Protein 4Y0A (pdb70)

B-factor: mean 46.41, std 18.58, range [22.5, 128.1]

Foldseek 3Di:
DLVVCQPAFEEEEEAAQLLCLQVLLVLLLVVSVFAEEELQVVLCVVVVHAPLVCCVPVNPVSVLVSSLVSLLVVLVDGRYYYYHYHCQLVDVSSLVSLLPRHAYEYRADDLVSSCVRCPPVVSPPQQPDPDSSVSSVVSCVVCVVSSVVSHPYYDDDDDDNSNVVSVVVVCVVVVVPVD

Nearest PDB structures (foldseek):
  4y0a-assembly1_A  TM=1.006E+00  e=7.748E-34  Acinetobacter baumannii AB307-0294
  1kag-assembly2_B  TM=9.793E-01  e=5.777E-17  Escherichia coli
  1kag-assembly1_A  TM=9.426E-01  e=3.625E-17  Escherichia coli
  3trf-assembly1_A  TM=9.041E-01  e=1.422E-15  Coxiella burnetii
  3vaa-assembly2_B  TM=8.839E-01  e=5.734E-13  Bacteroides thetaiotaomicron

Sequence (179 aa):
PSKAFETLPNIYLVGPMGAGKTTVGRHLAELLGREFLDSDHEIERKTGATIPWIFEKEGEVGFRTRETVVLNELTSRKALVLATGGGAITQAPNREFLKQRGIVVYLYTPVELQLQRTYRDKNRPLLQVENPEQKLRDLLKIRDPLYREVAHYTIETNQGAARDLAQKILQLILSNKLK

Radius of gyration: 15.68 Å; Cα contacts (8 Å, |Δi|>4): 282; chains: 1; bounding box: 48×27×41 Å

Structure (mmCIF, N/CA/C/O backbone):
data_4Y0A
#
_entry.id   4Y0A
#
_cell.length_a   81.980
_cell.length_b   85.810
_cell.length_c   112.720
_cell.angle_alpha   90.000
_cell.angle_beta   90.000
_cell.angle_gamma   90.000
#
_symmetry.space_group_name_H-M   'I 21 21 21'
#
loop_
_entity.id
_entity.type
_entity.pdbx_description
1 polymer 'Shikimate kinase'
2 non-polymer '(3R,4S,5R)-3,4,5-TRIHYDROXYCYCLOHEX-1-ENE-1-CARBOXYLIC ACID'
3 non-polymer 'SULFATE ION'
4 water water
#
loop_
_atom_site.group_PDB
_atom_site.id
_atom_site.type_symbol
_atom_site.label_atom_id
_atom_site.label_alt_id
_atom_site.label_comp_id
_atom_site.label_asym_id
_atom_site.label_entity_id
_atom_site.label_seq_id
_atom_site.pdbx_PDB_ins_code
_atom_site.Cartn_x
_atom_site.Cartn_y
_atom_site.Cartn_z
_atom_site.occupancy
_atom_site.B_iso_or_equiv
_atom_site.auth_seq_id
_atom_site.auth_comp_id
_atom_site.auth_asym_id
_atom_site.auth_atom_id
_atom_site.pdbx_PDB_model_num
ATOM 1 N N . PRO A 1 1 ? -26.163 16.872 7.352 1.00 92.85 11 PRO A N 1
ATOM 2 C CA . PRO A 1 1 ? -25.685 17.398 6.063 1.00 92.56 11 PRO A CA 1
ATOM 3 C C . PRO A 1 1 ? -24.893 16.337 5.286 1.00 97.50 11 PRO A C 1
ATOM 4 O O . PRO A 1 1 ? -25.333 15.912 4.215 1.00 100.91 11 PRO A O 1
ATOM 15 N N . SER A 1 2 ? -23.733 15.949 5.824 1.00 89.04 12 SER A N 1
ATOM 16 C CA . SER A 1 2 ? -23.050 14.727 5.435 1.00 76.42 12 SER A CA 1
ATOM 17 C C . SER A 1 2 ? -23.450 13.609 6.404 1.00 80.83 12 SER A C 1
ATOM 18 O O . SER A 1 2 ? -22.620 12.772 6.766 1.00 58.06 12 SER A O 1
ATOM 26 N N . LYS A 1 3 ? -24.719 13.623 6.828 1.00 74.67 13 LYS A N 1
ATOM 27 C CA . LYS A 1 3 ? -25.347 12.503 7.527 1.00 69.14 13 LYS A CA 1
ATOM 28 C C . LYS A 1 3 ? -25.403 11.289 6.568 1.00 56.91 13 LYS A C 1
ATOM 29 O O . LYS A 1 3 ? -25.683 10.154 6.965 1.00 53.07 13 LYS A O 1
ATOM 48 N N . ALA A 1 4 ? -25.148 11.593 5.299 1.00 48.79 14 ALA A N 1
ATOM 49 C CA . ALA A 1 4 ? -24.807 10.656 4.251 1.00 45.21 14 ALA A CA 1
ATOM 50 C C . ALA A 1 4 ? -23.746 9.612 4.645 1.00 41.29 14 ALA A C 1
ATOM 51 O O . ALA A 1 4 ? -23.805 8.467 4.204 1.00 43.27 14 ALA A O 1
ATOM 58 N N . PHE A 1 5 ? -22.758 10.004 5.443 1.00 38.33 15 PHE A N 1
ATOM 59 C CA . PHE A 1 5 ? -21.658 9.101 5.768 1.00 41.99 15 PHE A CA 1
ATOM 60 C C . PHE A 1 5 ? -21.783 8.566 7.161 1.00 38.29 15 PHE A C 1
ATOM 61 O O . PHE A 1 5 ? -20.802 8.060 7.698 1.00 38.96 15 PHE A O 1
ATOM 78 N N . GLU A 1 6 ? -22.965 8.676 7.76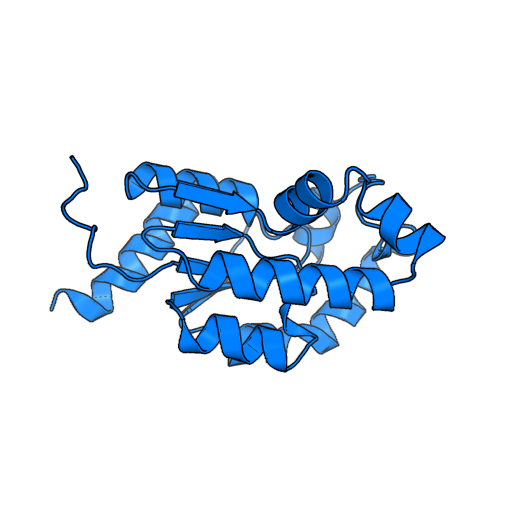3 1.00 42.61 16 GLU A N 1
ATOM 79 C CA . GLU A 1 6 ? -23.069 8.339 9.191 1.00 46.14 16 GLU A CA 1
ATOM 80 C C . GLU A 1 6 ? -22.746 6.844 9.416 1.00 44.16 16 GLU A C 1
ATOM 81 O O . GLU A 1 6 ? -22.239 6.502 10.465 1.00 46.32 16 GLU A O 1
ATOM 93 N N . THR A 1 7 ? -23.015 5.956 8.451 1.00 46.14 17 THR A N 1
ATOM 94 C CA . THR A 1 7 ? -22.685 4.532 8.648 1.00 43.65 17 THR A CA 1
ATOM 95 C C . THR A 1 7 ? -21.269 4.160 8.186 1.00 40.00 17 THR A C 1
ATOM 96 O O . THR A 1 7 ? -20.874 3.019 8.227 1.00 39.63 17 THR A O 1
ATOM 107 N N . LEU A 1 8 ? -20.507 5.097 7.673 1.00 33.57 18 LEU A N 1
ATOM 108 C CA . LEU A 1 8 ? -19.119 4.784 7.372 1.00 31.98 18 LEU A CA 1
ATOM 109 C C . LEU A 1 8 ? -18.382 4.567 8.713 1.00 34.51 18 LEU A C 1
ATOM 110 O O . LEU A 1 8 ? -18.588 5.353 9.632 1.00 33.34 18 LEU A O 1
ATOM 126 N N . PRO A 1 9 ? -17.553 3.504 8.832 1.00 32.63 19 PRO A N 1
ATOM 127 C CA . PRO A 1 9 ? -16.756 3.276 10.041 1.00 31.86 19 PRO A CA 1
ATOM 128 C C . PRO A 1 9 ? -15.809 4.449 10.408 1.00 31.26 19 PRO A C 1
ATOM 129 O O . PRO A 1 9 ? -15.523 5.327 9.567 1.00 31.14 19 PRO A O 1
ATOM 140 N N . ASN A 1 10 ? -15.267 4.382 11.617 1.00 32.00 20 ASN A N 1
ATOM 141 C CA . ASN A 1 10 ? -14.204 5.306 11.997 1.00 34.84 20 ASN A CA 1
ATOM 142 C C . ASN A 1 10 ? -13.083 5.184 11.000 1.00 32.86 20 ASN A C 1
ATOM 143 O O . ASN A 1 10 ? -12.8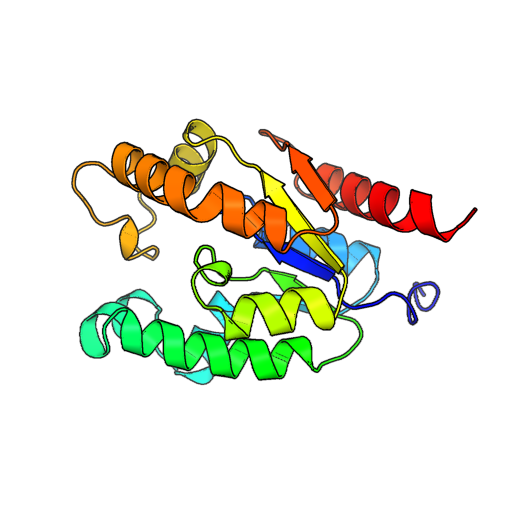33 4.102 10.465 1.00 31.71 20 ASN A O 1
ATOM 154 N N . ILE A 1 11 ? -12.385 6.272 10.734 1.00 26.77 21 ILE A N 1
ATOM 155 C CA . ILE A 1 11 ? -11.143 6.219 9.968 1.00 27.22 21 ILE A CA 1
ATOM 156 C C . ILE A 1 11 ? -9.947 6.588 10.892 1.00 33.25 21 ILE A C 1
ATOM 157 O O . ILE A 1 11 ? -9.987 7.603 11.655 1.00 28.78 21 ILE A O 1
ATOM 173 N N . TYR A 1 12 ? -8.892 5.767 10.824 1.00 26.57 22 TYR A N 1
ATOM 174 C CA . TYR A 1 12 ? -7.702 5.893 11.667 1.00 24.79 22 TYR A CA 1
ATOM 175 C C . TYR A 1 12 ? -6.486 6.120 10.792 1.00 28.54 22 TYR A C 1
ATOM 176 O O . TYR A 1 12 ? -6.192 5.294 9.929 1.00 30.29 22 TYR A O 1
ATOM 194 N N . LEU A 1 13 ? -5.816 7.265 10.956 1.00 24.79 23 LEU A N 1
ATOM 195 C CA . LEU A 1 13 ? -4.596 7.544 10.222 1.00 24.34 23 LEU A CA 1
ATOM 196 C C . LEU A 1 13 ? -3.389 7.115 11.029 1.00 27.15 23 LEU A C 1
ATOM 197 O O . LEU A 1 13 ? -3.249 7.518 12.209 1.00 25.84 23 LEU A O 1
ATOM 213 N N . VAL A 1 14 ? -2.537 6.308 10.378 1.00 26.09 24 VAL A N 1
ATOM 214 C CA . VAL A 1 14 ? -1.271 5.856 10.959 1.00 24.29 24 VAL A CA 1
ATOM 215 C C . VAL A 1 14 ? -0.112 6.273 10.080 1.00 24.58 24 VAL A C 1
ATOM 216 O O . VAL A 1 14 ? -0.293 6.578 8.898 1.00 26.06 24 VAL A O 1
ATOM 229 N N . GLY A 1 15 ? 1.071 6.366 10.691 1.00 24.64 25 GLY A N 1
ATOM 230 C CA . GLY A 1 15 ? 2.305 6.673 10.016 1.00 25.59 25 GLY A CA 1
ATOM 231 C C . GLY A 1 15 ? 3.225 7.440 10.906 1.00 25.02 25 GLY A C 1
ATOM 232 O O . GLY A 1 15 ? 2.889 7.760 12.066 1.00 28.73 25 GLY A O 1
ATOM 236 N N . PRO A 1 16 ? 4.389 7.802 10.386 1.00 25.59 26 PRO A N 1
ATOM 237 C CA . PRO A 1 16 ? 5.438 8.378 11.225 1.00 26.96 26 PRO A CA 1
ATOM 238 C C . PRO A 1 16 ? 5.152 9.833 11.630 1.00 25.18 26 PRO A C 1
ATOM 239 O O . PRO A 1 16 ? 4.208 10.424 11.138 1.00 24.79 26 PRO A O 1
ATOM 250 N N . MET A 1 17 ? 5.903 10.293 12.618 1.00 26.16 27 MET A N 1
ATOM 251 C CA . MET A 1 17 ? 6.008 11.715 12.936 1.00 25.59 27 MET A CA 1
ATOM 252 C C . MET A 1 17 ? 6.253 12.413 11.578 1.00 28.19 27 MET A C 1
ATOM 253 O O . MET A 1 17 ? 7.101 11.958 10.809 1.00 26.24 27 MET A O 1
ATOM 267 N N . GLY A 1 18 ? 5.527 13.494 11.301 1.00 25.26 28 GLY A N 1
ATOM 268 C CA . GLY A 1 18 ? 5.737 14.259 10.077 1.00 26.00 28 GLY A CA 1
ATOM 269 C C . GLY A 1 18 ? 5.008 13.698 8.880 1.00 25.91 28 GLY A C 1
ATOM 270 O O . GLY A 1 18 ? 5.345 14.056 7.769 1.00 28.25 28 GLY A O 1
ATOM 274 N N . ALA A 1 19 ? 3.999 12.864 9.102 1.00 25.30 29 ALA A N 1
ATOM 275 C CA . ALA A 1 19 ? 3.203 12.335 7.997 1.00 26.06 29 ALA A CA 1
ATOM 276 C C . ALA A 1 19 ? 2.003 13.228 7.684 1.00 26.59 29 ALA A C 1
ATOM 277 O O . ALA A 1 19 ? 1.288 12.968 6.738 1.00 26.68 29 ALA A O 1
ATOM 284 N N . GLY A 1 20 ? 1.731 14.226 8.520 1.00 27.55 30 GLY A N 1
ATOM 285 C CA . GLY A 1 20 ? 0.564 15.057 8.206 1.00 28.34 30 GLY A CA 1
ATOM 286 C C . GLY A 1 20 ? -0.713 14.437 8.739 1.00 29.39 30 GLY A C 1
ATOM 287 O O . GLY A 1 20 ? -1.817 14.730 8.261 1.00 28.03 30 GLY A O 1
ATOM 291 N N . LYS A 1 21 ? -0.594 13.536 9.730 1.00 25.64 31 LYS A N 1
ATOM 292 C CA . LYS A 1 21 ? -1.788 12.862 10.243 1.00 28.06 31 LYS A CA 1
ATOM 293 C C . LYS A 1 21 ? -2.836 13.817 10.793 1.00 26.92 31 LYS A C 1
ATOM 294 O O . LYS A 1 21 ? -4.061 13.615 10.563 1.00 25.83 31 LYS A O 1
ATOM 313 N N . THR A 1 22 ? -2.404 14.860 11.513 1.00 25.92 32 THR A N 1
ATOM 314 C CA . THR A 1 22 ? -3.419 15.737 12.080 1.00 24.34 32 THR A CA 1
ATOM 315 C C . THR A 1 22 ? -3.965 16.720 11.048 1.00 25.65 32 THR A C 1
ATOM 316 O O . THR A 1 22 ? -5.127 17.039 11.112 1.00 27.69 32 THR A O 1
ATOM 327 N N . THR A 1 23 ? -3.175 17.180 10.084 1.00 26.08 33 THR A N 1
ATOM 328 C CA . THR A 1 23 ? -3.709 18.130 9.112 1.00 28.31 33 THR A CA 1
ATOM 329 C C . THR A 1 23 ? -4.636 17.424 8.118 1.00 26.85 33 THR A C 1
ATOM 330 O O . THR A 1 23 ? -5.739 17.924 7.801 1.00 26.37 33 THR A O 1
ATOM 341 N N . VAL A 1 24 ? -4.198 16.234 7.659 1.00 29.85 34 VAL A N 1
ATOM 342 C CA . VAL A 1 24 ? -5.024 15.445 6.759 1.00 30.57 34 VAL A CA 1
ATOM 343 C C . VAL A 1 24 ? -6.311 14.969 7.490 1.00 26.28 34 VAL A C 1
ATOM 344 O O . VAL A 1 24 ? -7.421 15.047 6.942 1.00 26.62 34 VAL A O 1
ATOM 357 N N . GLY A 1 25 ? -6.140 14.466 8.696 1.00 25.64 35 GLY A N 1
ATOM 358 C CA . GLY A 1 25 ? -7.237 13.981 9.526 1.00 26.66 35 GLY A CA 1
ATOM 359 C C . GLY A 1 25 ? -8.294 15.033 9.708 1.00 25.68 35 GLY A C 1
ATOM 360 O O . GLY A 1 25 ? -9.484 14.734 9.620 1.00 26.14 35 GLY A O 1
ATOM 364 N N . ARG A 1 26 ? -7.885 16.259 10.056 1.00 25.96 36 ARG A N 1
ATOM 365 C CA . ARG A 1 26 ? -8.865 17.280 10.325 1.00 26.90 36 ARG A CA 1
ATOM 366 C C . ARG A 1 26 ? -9.655 17.648 9.046 1.00 27.58 36 ARG A C 1
ATOM 367 O O . ARG A 1 26 ? -10.867 17.863 9.108 1.00 28.41 36 ARG A O 1
ATOM 388 N N . HIS A 1 27 ? -8.973 17.761 7.889 1.00 27.47 37 HIS A N 1
ATOM 389 C CA . HIS A 1 27 ? -9.690 17.957 6.605 1.00 28.26 37 HIS A CA 1
ATOM 390 C C . HIS A 1 27 ? -10.652 16.782 6.344 1.00 28.20 37 HIS A C 1
ATOM 391 O O . HIS A 1 27 ? -11.764 16.975 5.884 1.00 29.07 37 HIS A O 1
ATOM 405 N N . LEU A 1 28 ? -10.196 15.561 6.604 1.00 27.32 38 LEU A N 1
ATOM 406 C CA . LEU A 1 28 ? -11.025 14.387 6.270 1.00 27.38 38 LEU A CA 1
ATOM 407 C C . LEU A 1 28 ? -12.299 14.418 7.148 1.00 29.98 38 LEU A C 1
ATOM 408 O O . LEU A 1 28 ? -13.430 14.165 6.649 1.00 29.05 38 LEU A O 1
ATOM 424 N N . ALA A 1 29 ? -12.140 14.783 8.419 1.00 27.78 39 ALA A N 1
ATOM 425 C CA . ALA A 1 29 ? -13.273 14.947 9.326 1.00 28.62 39 ALA A CA 1
ATOM 426 C C . ALA A 1 29 ? -14.235 16.040 8.854 1.00 29.89 39 ALA A C 1
ATOM 427 O O . ALA A 1 29 ? -15.445 15.832 8.851 1.00 30.82 39 ALA A O 1
ATOM 434 N N . GLU A 1 30 ? -13.687 17.146 8.358 1.00 30.06 40 GLU A N 1
ATOM 435 C CA . GLU A 1 30 ? -14.514 18.258 7.919 1.00 31.44 40 GLU A CA 1
ATOM 436 C C . GLU A 1 30 ? -15.315 17.819 6.652 1.00 31.99 40 GLU A C 1
ATOM 437 O O . GLU A 1 30 ? -16.486 18.164 6.474 1.00 33.31 40 GLU A O 1
ATOM 449 N N . LEU A 1 31 ? -14.652 17.066 5.791 1.00 31.16 41 LEU A N 1
ATOM 450 C CA . LEU A 1 31 ? -15.285 16.570 4.543 1.00 32.94 41 LEU A CA 1
ATOM 451 C C . LEU A 1 31 ? -16.470 15.668 4.907 1.00 32.80 41 LEU A C 1
ATOM 452 O O . LEU A 1 31 ? -17.527 15.695 4.259 1.00 33.28 41 LEU A O 1
ATOM 468 N N . LEU A 1 32 ? -16.280 14.861 5.947 1.00 32.81 42 LEU A N 1
ATOM 469 C CA . LEU A 1 32 ? -17.251 13.867 6.383 1.00 34.60 42 LEU A CA 1
ATOM 470 C C . LEU A 1 32 ? -18.290 14.412 7.351 1.00 39.29 42 LEU A C 1
ATOM 471 O O . LEU A 1 32 ? -19.280 13.736 7.661 1.00 38.83 42 LEU A O 1
ATOM 487 N N . GLY A 1 33 ? -18.060 15.639 7.802 1.00 34.52 43 GLY A N 1
ATOM 488 C CA . GLY A 1 33 ? -18.891 16.290 8.794 1.00 37.01 43 GLY A CA 1
ATOM 489 C C . GLY A 1 33 ? -18.894 15.511 10.108 1.00 37.04 43 GLY A C 1
ATOM 490 O O . GLY A 1 33 ? -19.953 15.380 10.761 1.00 37.42 43 GLY A O 1
ATOM 494 N N . ARG A 1 34 ? -17.738 14.993 10.511 1.00 32.87 44 ARG A N 1
ATOM 495 C CA . ARG A 1 34 ? -17.695 14.263 11.774 1.00 32.81 44 ARG A CA 1
ATOM 496 C C . ARG A 1 34 ? -16.581 14.769 12.660 1.00 34.31 44 ARG A C 1
ATOM 497 O O . ARG A 1 34 ? -15.910 15.823 12.372 1.00 31.88 44 ARG A O 1
ATOM 518 N N . GLU A 1 35 ? -16.380 14.057 13.765 1.00 34.39 45 GLU A N 1
ATOM 519 C CA . GLU A 1 35 ? -15.411 14.480 14.763 1.00 34.41 45 GLU A CA 1
ATOM 520 C C . GLU A 1 35 ? -13.990 14.197 14.296 1.00 30.75 45 GLU A C 1
ATOM 521 O O . GLU A 1 35 ? -13.721 13.207 13.626 1.00 29.17 45 GLU A O 1
ATOM 533 N N . PHE A 1 36 ? -13.042 15.033 14.726 1.00 30.58 46 PHE A N 1
ATOM 534 C CA . PHE A 1 36 ? -11.645 14.743 14.572 1.00 28.42 46 PHE A CA 1
ATOM 535 C C . PHE A 1 36 ? -10.963 14.767 15.966 1.00 27.61 46 PHE A C 1
ATOM 536 O O . PHE A 1 36 ? -11.128 15.725 16.751 1.00 29.26 46 PHE A O 1
ATOM 553 N N . LEU A 1 37 ? -10.134 13.779 16.215 1.00 26.09 47 LEU A N 1
ATOM 554 C CA . LEU A 1 37 ? -9.341 13.702 17.415 1.00 29.69 47 LEU A CA 1
ATOM 555 C C . LEU A 1 37 ? -7.925 13.240 17.106 1.00 29.40 47 LEU A C 1
ATOM 556 O O . LEU A 1 37 ? -7.690 12.516 16.148 1.00 24.08 47 LEU A O 1
ATOM 572 N N . ASP A 1 38 ? -6.963 13.776 17.863 1.00 27.87 48 ASP A N 1
ATOM 573 C CA . ASP A 1 38 ? -5.555 13.425 17.737 1.00 27.56 48 ASP A CA 1
ATOM 574 C C . ASP A 1 38 ? -5.171 12.688 19.042 1.00 27.96 48 ASP A C 1
ATOM 575 O O . ASP A 1 38 ? -5.325 13.264 20.130 1.00 25.67 48 ASP A O 1
ATOM 584 N N . SER A 1 39 ? -4.764 11.408 18.968 1.00 26.38 49 SER A N 1
ATOM 585 C CA . SER A 1 39 ? -4.597 10.673 20.223 1.00 26.71 49 SER A CA 1
ATOM 586 C C . SER A 1 39 ? -3.433 11.283 21.002 1.00 25.26 49 SER A C 1
ATOM 587 O O . SER A 1 39 ? -3.456 11.218 22.234 1.00 25.46 49 SER A O 1
ATOM 595 N 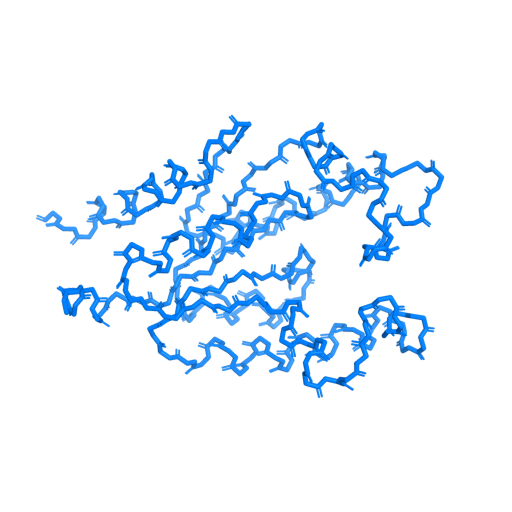N . ASP A 1 40 ? -2.420 11.859 20.336 1.00 22.75 50 ASP A N 1
ATOM 596 C CA . ASP A 1 40 ? -1.345 12.505 21.104 1.00 26.64 50 ASP A CA 1
ATOM 597 C C . ASP A 1 40 ? -1.927 13.631 21.955 1.00 34.10 50 ASP A C 1
ATOM 598 O O . ASP A 1 40 ? -1.641 13.788 23.166 1.00 29.01 50 ASP A O 1
ATOM 607 N N . HIS A 1 41 ? -2.780 14.425 21.333 1.00 28.79 51 HIS A N 1
ATOM 608 C CA . HIS A 1 41 ? -3.336 15.540 22.033 1.00 27.25 51 HIS A CA 1
ATOM 609 C C . HIS A 1 41 ? -4.312 15.089 23.123 1.00 26.95 51 HIS A C 1
ATOM 610 O O . HIS A 1 41 ? -4.390 15.681 24.221 1.00 32.47 51 HIS A O 1
ATOM 624 N N . GLU A 1 42 ? -5.014 14.003 22.866 1.00 26.65 52 GLU A N 1
ATOM 625 C CA . GLU A 1 42 ? -5.928 13.489 23.893 1.00 29.40 52 GLU A CA 1
ATOM 626 C C . GLU A 1 42 ? -5.184 12.965 25.134 1.00 28.69 52 GLU A C 1
ATOM 627 O O . GLU A 1 42 ? -5.656 13.114 26.297 1.00 29.47 52 GLU A O 1
ATOM 639 N N . ILE A 1 43 ? -4.016 12.365 24.907 1.00 30.03 53 ILE A N 1
ATOM 640 C CA . ILE A 1 43 ? -3.191 11.877 26.002 1.00 32.18 53 ILE A CA 1
ATOM 641 C C . ILE A 1 43 ? -2.737 13.092 26.846 1.00 34.53 53 ILE A C 1
ATOM 642 O O . ILE A 1 43 ? -2.821 13.067 28.059 1.00 31.76 53 ILE A O 1
ATOM 658 N N . GLU A 1 44 ? -2.297 14.180 26.199 1.00 31.85 54 GLU A N 1
ATOM 659 C CA . GLU A 1 44 ? -1.916 15.386 26.916 1.00 32.73 54 GLU A CA 1
ATOM 660 C C . GLU A 1 44 ? -3.088 15.955 27.702 1.00 34.74 54 GLU A C 1
ATOM 661 O O . GLU A 1 44 ? -2.946 16.357 28.900 1.00 35.30 54 GLU A O 1
ATOM 673 N N . ARG A 1 45 ? -4.249 15.964 27.075 1.00 34.28 55 ARG A N 1
ATOM 674 C CA . ARG A 1 45 ? -5.447 16.511 27.708 1.00 39.51 55 ARG A CA 1
ATOM 675 C C . ARG A 1 45 ? -5.811 15.697 28.950 1.00 40.81 55 ARG A C 1
ATOM 676 O O . ARG A 1 45 ? -6.046 16.223 30.032 1.00 39.92 55 ARG A O 1
ATOM 697 N N . LYS A 1 46 ? -5.909 14.407 28.769 1.00 36.87 56 LYS A N 1
ATOM 698 C CA . LYS A 1 46 ? -6.286 13.517 29.857 1.00 41.95 56 LYS A CA 1
ATOM 699 C C . LYS A 1 46 ? -5.274 13.489 31.007 1.00 41.56 56 LYS A C 1
ATOM 700 O O . LYS A 1 46 ? -5.672 13.406 32.171 1.00 42.86 56 LYS A O 1
ATOM 719 N N . THR A 1 47 ? -3.977 13.631 30.702 1.00 37.42 57 THR A N 1
ATOM 720 C CA . THR A 1 47 ? -2.933 13.569 31.748 1.00 41.55 57 THR A CA 1
ATOM 721 C C . THR A 1 47 ? -2.641 14.916 32.399 1.00 40.84 57 THR A C 1
ATOM 722 O O . THR A 1 47 ? -2.139 14.986 33.522 1.00 41.87 57 THR A O 1
ATOM 733 N N . GLY A 1 48 ? -2.916 15.990 31.656 1.00 42.38 58 GLY A N 1
ATOM 734 C CA . GLY A 1 48 ? -2.548 17.326 32.094 1.00 44.60 58 GLY A CA 1
ATOM 735 C C . GLY A 1 48 ? -1.050 17.523 31.993 1.00 45.56 58 GLY A C 1
ATOM 736 O O . GLY A 1 48 ? -0.538 18.346 32.692 1.00 44.74 58 GLY A O 1
ATOM 740 N N . ALA A 1 49 ? -0.339 16.764 31.142 1.00 41.72 59 ALA A N 1
ATOM 741 C CA . ALA A 1 49 ? 1.129 16.917 31.007 1.00 36.55 59 ALA A CA 1
ATOM 742 C C . ALA A 1 49 ? 1.500 16.811 29.556 1.00 41.57 59 ALA A C 1
ATOM 743 O O . ALA A 1 49 ? 0.730 16.228 28.770 1.00 40.53 59 ALA A O 1
ATOM 750 N N . THR A 1 50 ? 2.653 17.347 29.166 1.00 42.55 60 THR A N 1
ATOM 751 C CA . THR A 1 50 ? 3.062 17.236 27.754 1.00 38.10 60 THR A CA 1
ATOM 752 C C . THR A 1 50 ? 3.647 15.849 27.527 1.00 42.44 60 THR A C 1
ATOM 753 O O . THR A 1 50 ? 3.959 15.097 28.481 1.00 34.63 60 THR A O 1
ATOM 764 N N . ILE A 1 51 ? 3.785 15.464 26.261 1.00 33.06 61 ILE A N 1
ATOM 765 C CA . ILE A 1 51 ? 4.388 14.139 25.968 1.00 31.28 61 ILE A CA 1
ATOM 766 C C . ILE A 1 51 ? 5.890 14.093 26.353 1.00 30.49 61 ILE A C 1
ATOM 767 O O . ILE A 1 51 ? 6.338 13.078 26.884 1.00 32.81 61 ILE A O 1
ATOM 783 N N . PRO A 1 52 ? 6.642 15.220 26.187 1.00 34.45 62 PRO A N 1
ATOM 784 C CA . PRO A 1 52 ? 8.005 15.186 26.729 1.00 35.53 62 PRO A CA 1
ATOM 785 C C . PRO A 1 52 ? 8.003 14.942 28.247 1.00 37.98 62 PRO A C 1
ATOM 786 O O . PRO A 1 52 ? 8.910 14.294 28.716 1.00 40.00 62 PRO A O 1
ATOM 797 N N . TRP A 1 53 ? 7.043 15.479 28.974 1.00 36.71 63 TRP A N 1
ATOM 798 C CA . TRP A 1 53 ? 7.062 15.339 30.423 1.00 38.46 63 TRP A CA 1
ATOM 799 C C . TRP A 1 53 ? 6.747 13.855 30.746 1.00 38.88 63 TRP A C 1
ATOM 800 O O . TRP A 1 53 ? 7.369 13.232 31.619 1.00 37.91 63 TRP A O 1
ATOM 821 N N . ILE A 1 54 ? 5.796 13.293 30.030 1.00 32.54 64 ILE A N 1
ATOM 822 C CA . ILE A 1 54 ? 5.434 11.877 30.272 1.00 30.44 64 ILE A CA 1
ATOM 823 C C . ILE A 1 54 ? 6.643 11.019 30.012 1.00 35.00 64 ILE A C 1
ATOM 824 O O . ILE A 1 54 ? 6.997 10.134 30.826 1.00 32.42 64 ILE A O 1
ATOM 840 N N . PHE A 1 55 ? 7.316 11.255 28.890 1.00 33.35 65 PHE A N 1
ATOM 841 C CA . PHE A 1 55 ? 8.495 10.449 28.612 1.00 36.06 65 PHE A CA 1
ATOM 842 C C . PHE A 1 55 ? 9.557 10.657 29.706 1.00 38.75 65 PHE A C 1
ATOM 843 O O . PHE A 1 55 ? 10.211 9.700 30.136 1.00 39.42 65 PHE A O 1
ATOM 860 N N . GLU A 1 56 ? 9.764 11.891 30.132 1.00 44.42 66 GLU A N 1
ATOM 861 C CA . GLU A 1 56 ? 10.822 12.129 31.126 1.00 43.34 66 GLU A CA 1
ATOM 862 C C . GLU A 1 56 ? 10.495 11.475 32.455 1.00 46.52 66 GLU A C 1
ATOM 863 O O . GLU A 1 56 ? 11.354 10.873 33.070 1.00 43.57 66 GLU A O 1
ATOM 875 N N . LYS A 1 57 ? 9.268 11.630 32.919 1.00 38.57 67 LYS A N 1
ATOM 876 C CA . LYS A 1 57 ? 8.939 11.204 34.293 1.00 44.62 67 LYS A CA 1
ATOM 877 C C . LYS A 1 57 ? 8.389 9.806 34.387 1.00 48.96 67 LYS A C 1
ATOM 878 O O . LYS A 1 57 ? 8.523 9.183 35.445 1.00 41.16 67 LYS A O 1
ATOM 897 N N . GLU A 1 58 ? 7.824 9.298 33.290 1.00 39.63 68 GLU A N 1
ATOM 898 C CA . GLU A 1 58 ? 7.242 7.973 33.268 1.00 39.49 68 GLU A CA 1
ATOM 899 C C . GLU A 1 58 ? 7.908 7.031 32.261 1.00 36.91 68 GLU A C 1
ATOM 900 O O . GLU A 1 58 ? 7.585 5.868 32.230 1.00 35.10 68 GLU A O 1
ATOM 912 N N . GLY A 1 59 ? 8.851 7.518 31.462 1.00 35.84 69 GLY A N 1
ATOM 913 C CA . GLY A 1 59 ? 9.457 6.698 30.445 1.00 33.38 69 GLY A CA 1
ATOM 914 C C . GLY A 1 59 ? 8.558 6.419 29.277 1.00 29.72 69 GLY A C 1
ATOM 915 O O . GLY A 1 59 ? 7.322 6.636 29.297 1.00 30.31 69 GLY A O 1
ATOM 919 N N . GLU A 1 60 ? 9.171 5.857 28.246 1.00 30.15 70 GLU A N 1
ATOM 920 C CA . GLU A 1 60 ? 8.399 5.447 27.069 1.00 31.91 70 GLU A CA 1
ATOM 921 C C . GLU A 1 60 ? 7.343 4.395 27.456 1.00 31.91 70 GLU A C 1
ATOM 922 O O . GLU A 1 60 ? 6.220 4.420 26.973 1.00 27.80 70 GLU A O 1
ATOM 934 N N . VAL A 1 61 ? 7.694 3.525 28.388 1.00 30.88 71 VAL A N 1
ATOM 935 C CA . VAL A 1 61 ? 6.708 2.530 28.852 1.00 29.21 71 VAL A CA 1
ATOM 936 C C . VAL A 1 61 ? 5.474 3.243 29.458 1.00 30.36 71 VAL A C 1
ATOM 937 O O . VAL A 1 61 ? 4.333 2.872 29.186 1.00 29.79 71 VAL A O 1
ATOM 950 N N . GLY A 1 62 ? 5.678 4.279 30.251 1.00 29.49 72 GLY A N 1
ATOM 951 C CA . GLY A 1 62 ? 4.517 4.974 30.815 1.00 28.76 72 GLY A CA 1
ATOM 952 C C . GLY A 1 62 ? 3.703 5.700 29.742 1.00 29.99 72 GLY A C 1
ATOM 953 O O . GLY A 1 62 ? 2.460 5.770 29.781 1.00 28.96 72 GLY A O 1
ATOM 957 N N . PHE A 1 63 ? 4.381 6.256 28.752 1.00 28.87 73 PHE A N 1
ATOM 958 C CA . PHE A 1 63 ? 3.634 6.772 27.603 1.00 25.15 73 PHE A CA 1
ATOM 959 C C . PHE A 1 63 ? 2.806 5.688 26.884 1.00 22.53 73 PHE A C 1
ATOM 960 O O . PHE A 1 63 ? 1.645 5.912 26.568 1.00 26.40 73 PHE A O 1
ATOM 977 N N . ARG A 1 64 ? 3.407 4.524 26.609 1.00 26.82 74 ARG A N 1
ATOM 978 C CA . ARG A 1 64 ? 2.657 3.451 25.904 1.00 24.43 74 ARG A CA 1
ATOM 979 C C . ARG A 1 64 ? 1.447 2.952 26.680 1.00 27.19 74 ARG A C 1
ATOM 980 O O . ARG A 1 64 ? 0.403 2.653 26.097 1.00 25.64 74 ARG A O 1
ATOM 1001 N N . THR A 1 65 ? 1.565 2.855 28.003 1.00 25.41 75 THR A N 1
ATOM 1002 C CA . THR A 1 65 ? 0.434 2.354 28.784 1.00 27.47 75 THR A CA 1
ATOM 1003 C C . THR A 1 65 ? -0.651 3.395 28.772 1.00 30.71 75 THR A C 1
ATOM 1004 O O . THR A 1 65 ? -1.826 3.058 28.600 1.00 27.98 75 THR A O 1
ATOM 1015 N N . ARG A 1 66 ? -0.284 4.677 28.842 1.00 30.15 76 ARG A N 1
ATOM 1016 C CA . ARG A 1 66 ? -1.338 5.729 28.697 1.00 25.80 76 ARG A CA 1
ATOM 1017 C C . ARG A 1 66 ? -1.956 5.763 27.295 1.00 22.50 76 ARG A C 1
ATOM 1018 O O . ARG A 1 66 ? -3.199 5.910 27.158 1.00 27.06 76 ARG A O 1
ATOM 1039 N N . GLU A 1 67 ? -1.107 5.634 26.279 1.00 25.79 77 GLU A N 1
ATOM 1040 C CA . GLU A 1 67 ? -1.578 5.653 24.881 1.00 27.37 77 GLU A CA 1
ATOM 1041 C C . GLU A 1 67 ? -2.542 4.486 24.598 1.00 28.55 77 GLU A C 1
ATOM 1042 O O . GLU A 1 67 ? -3.542 4.673 23.920 1.00 27.32 77 GLU A O 1
ATOM 1054 N N . THR A 1 68 ? -2.296 3.295 25.184 1.00 26.90 78 THR A N 1
ATOM 1055 C CA . THR A 1 68 ? -3.127 2.151 24.848 1.00 25.45 78 THR A CA 1
ATOM 1056 C C . THR A 1 68 ? -4.487 2.359 25.421 1.00 25.51 78 THR A C 1
ATOM 1057 O O . THR A 1 68 ? -5.491 2.014 24.763 1.00 30.27 78 THR A O 1
ATOM 1068 N N . VAL A 1 69 ? -4.539 2.937 26.617 1.00 28.03 79 VAL A N 1
ATOM 1069 C CA . VAL A 1 69 ? -5.824 3.195 27.325 1.00 27.54 79 VAL A CA 1
ATOM 1070 C C . VAL A 1 69 ? -6.657 4.232 26.529 1.00 27.16 79 VAL A C 1
ATOM 1071 O O . VAL A 1 69 ? -7.885 4.033 26.271 1.00 30.98 79 VAL A O 1
ATOM 1084 N N . VAL A 1 70 ? -5.987 5.301 26.108 1.00 28.17 80 VAL A N 1
ATOM 1085 C CA . VAL A 1 70 ? -6.655 6.305 25.285 1.00 32.95 80 VAL A CA 1
ATOM 1086 C C . VAL A 1 70 ? -7.137 5.698 23.974 1.00 30.29 80 VAL A C 1
ATOM 1087 O O . VAL A 1 70 ? -8.273 5.956 23.572 1.00 31.65 80 VAL A O 1
ATOM 1100 N N . LEU A 1 71 ? -6.274 4.935 23.271 1.00 27.53 81 LEU A N 1
ATOM 1101 C CA . LEU A 1 71 ? -6.687 4.351 22.004 1.00 35.74 81 LEU A CA 1
ATOM 1102 C C . LEU A 1 71 ? -7.834 3.389 22.167 1.00 36.06 81 LEU A C 1
ATOM 1103 O O . LEU A 1 71 ? -8.726 3.309 21.299 1.00 31.92 81 LEU A O 1
ATOM 1119 N N . ASN A 1 72 ? -7.791 2.598 23.233 1.00 31.21 82 ASN A N 1
ATOM 1120 C CA . ASN A 1 72 ? -8.907 1.708 23.500 1.00 36.04 82 ASN A CA 1
ATOM 1121 C C . ASN A 1 72 ? -10.191 2.482 23.600 1.00 32.23 82 ASN A C 1
ATOM 1122 O O . ASN A 1 72 ? -11.241 2.055 23.084 1.00 34.02 82 ASN A O 1
ATOM 1133 N N . GLU A 1 73 ? -10.136 3.635 24.275 1.00 36.20 83 GLU A N 1
ATOM 1134 C CA . GLU A 1 73 ? -11.373 4.395 24.443 1.00 37.29 83 GLU A CA 1
ATOM 1135 C C . GLU A 1 73 ? -11.785 5.052 23.119 1.00 32.87 83 GLU A C 1
ATOM 1136 O O . GLU A 1 73 ? -12.937 5.022 22.733 1.00 35.49 83 GLU A O 1
ATOM 1148 N N . LEU A 1 74 ? -10.833 5.663 22.424 1.00 33.25 84 LEU A N 1
ATOM 1149 C CA . LEU A 1 74 ? -11.231 6.482 21.245 1.00 38.27 84 LEU A CA 1
ATOM 1150 C C . LEU A 1 74 ? -11.708 5.577 20.111 1.00 36.19 84 LEU A C 1
ATOM 1151 O O . LEU A 1 74 ? -12.630 5.931 19.378 1.00 37.51 84 LEU A O 1
ATOM 1167 N N . THR A 1 75 ? -11.087 4.386 19.985 1.00 35.12 85 THR A N 1
ATOM 1168 C CA . THR A 1 75 ? -11.541 3.468 18.947 1.00 30.76 85 THR A CA 1
ATOM 1169 C C . THR A 1 75 ? -12.873 2.868 19.246 1.00 35.49 85 THR A C 1
ATOM 1170 O O . THR A 1 75 ? -13.470 2.211 18.385 1.00 41.33 85 THR A O 1
ATOM 1181 N N . SER A 1 76 ? -13.410 3.107 20.436 1.00 40.75 86 SER A N 1
ATOM 1182 C CA . SER A 1 76 ? -14.727 2.600 20.738 1.00 43.58 86 SER A CA 1
ATOM 1183 C C . SER A 1 76 ? -15.809 3.633 20.476 1.00 46.44 86 SER A C 1
ATOM 1184 O O . SER A 1 76 ? -16.988 3.351 20.645 1.00 47.16 86 SER A O 1
ATOM 1192 N N . ARG A 1 77 ? -15.415 4.822 20.056 1.00 44.54 87 ARG A N 1
ATOM 1193 C CA . ARG A 1 77 ? -16.396 5.868 19.752 1.00 46.12 87 ARG A CA 1
ATOM 1194 C C . ARG A 1 77 ? -16.954 5.685 18.369 1.00 41.73 87 ARG A C 1
ATOM 1195 O O . ARG A 1 77 ? -16.438 4.867 17.625 1.00 43.94 87 ARG A O 1
ATOM 1216 N N . LYS A 1 78 ? -17.960 6.476 18.014 1.00 41.67 88 LYS A N 1
ATOM 1217 C CA . LYS A 1 78 ? -18.517 6.454 16.667 1.00 43.35 88 LYS A CA 1
ATOM 1218 C C . LYS A 1 78 ? -18.178 7.728 15.880 1.00 43.86 88 LYS A C 1
ATOM 1219 O O . LYS A 1 78 ? -17.855 8.755 16.464 1.00 41.77 88 LYS A O 1
ATOM 1238 N N . ALA A 1 79 ? -18.279 7.641 14.556 1.00 42.99 89 ALA A N 1
ATOM 1239 C CA . ALA A 1 79 ? -18.287 8.813 13.697 1.00 44.85 89 ALA A CA 1
ATOM 1240 C C . ALA A 1 79 ? -17.050 9.644 13.968 1.00 36.95 89 ALA A C 1
ATOM 1241 O O . ALA A 1 79 ? -17.113 10.847 14.228 1.00 40.36 89 ALA A O 1
ATOM 1248 N N . LEU A 1 80 ? -15.891 8.990 13.908 1.00 31.34 90 LEU A N 1
ATOM 1249 C CA . LEU A 1 80 ? -14.635 9.671 14.203 1.00 32.03 90 LEU A CA 1
ATOM 1250 C C . LEU A 1 80 ? -13.609 9.522 13.088 1.00 32.53 90 LEU A C 1
ATOM 1251 O O . LEU A 1 80 ? -13.565 8.517 12.384 1.00 31.55 90 LEU A O 1
ATOM 1267 N N . VAL A 1 81 ? -12.785 10.526 12.959 1.00 27.18 91 VAL A N 1
ATOM 1268 C CA . VAL A 1 81 ? -11.475 10.395 12.308 1.00 26.68 91 VAL A CA 1
ATOM 1269 C C . VAL A 1 81 ? -10.457 10.612 13.392 1.00 27.19 91 VAL A C 1
ATOM 1270 O O . VAL A 1 81 ? -10.504 11.628 14.105 1.00 26.74 91 VAL A O 1
ATOM 1283 N N . LEU A 1 82 ? -9.509 9.696 13.484 1.00 24.32 92 LEU A N 1
ATOM 1284 C CA . LEU A 1 82 ? -8.496 9.722 14.521 1.00 23.75 92 LEU A CA 1
ATOM 1285 C C . LEU A 1 82 ? -7.110 9.755 13.913 1.00 25.69 92 LEU A C 1
ATOM 1286 O O . LEU A 1 82 ? -6.750 8.848 13.149 1.00 28.26 92 LEU A O 1
ATOM 1302 N N . ALA A 1 83 ? -6.307 10.749 14.296 1.00 24.48 93 ALA A N 1
ATOM 1303 C CA . ALA A 1 83 ? -4.874 10.723 14.023 1.00 23.87 93 ALA A CA 1
ATOM 1304 C C . ALA A 1 83 ? -4.231 9.983 15.198 1.00 27.96 93 ALA A C 1
ATOM 1305 O O . ALA A 1 83 ? -4.349 10.374 16.356 1.00 26.57 93 ALA A O 1
ATOM 1312 N N . THR A 1 84 ? -3.546 8.882 14.893 1.00 29.31 94 THR A N 1
ATOM 1313 C CA . THR A 1 84 ? -2.877 8.091 15.929 1.00 27.16 94 THR A CA 1
ATOM 1314 C C . THR A 1 84 ? -1.465 8.601 16.143 1.00 32.63 94 THR A C 1
ATOM 1315 O O . THR A 1 84 ? -0.912 9.313 15.342 1.00 29.65 94 THR A O 1
ATOM 1326 N N . GLY A 1 85 ? -0.823 8.196 17.231 1.00 27.53 95 GLY A N 1
ATOM 1327 C CA . GLY A 1 85 ? 0.546 8.603 17.422 1.00 26.35 95 GLY A CA 1
ATOM 1328 C C . GLY A 1 85 ? 1.498 7.793 16.539 1.00 25.01 95 GLY A C 1
ATOM 1329 O O . GLY A 1 85 ? 1.157 6.695 16.102 1.00 26.94 95 GLY A O 1
ATOM 1333 N N . GLY A 1 86 ? 2.650 8.353 16.211 1.00 28.18 96 GLY A N 1
ATOM 1334 C CA . GLY A 1 86 ? 3.579 7.713 15.304 1.00 27.84 96 GLY A CA 1
ATOM 1335 C C . GLY A 1 86 ? 4.017 6.289 15.709 1.00 31.42 96 GLY A C 1
ATOM 1336 O O . GLY A 1 86 ? 4.319 5.477 14.863 1.00 31.58 96 GLY A O 1
ATOM 1340 N N . GLY A 1 87 ? 4.070 6.004 17.008 1.00 29.87 97 GLY A N 1
ATOM 1341 C CA . GLY A 1 87 ? 4.544 4.715 17.476 1.00 24.66 97 GLY A CA 1
ATOM 1342 C C . GLY A 1 87 ? 3.412 3.874 18.001 1.00 30.42 97 GLY A C 1
ATOM 1343 O O . GLY A 1 87 ? 3.649 2.851 18.649 1.00 29.23 97 GLY A O 1
ATOM 1347 N N . ALA A 1 88 ? 2.187 4.271 17.726 1.00 29.64 98 ALA A N 1
ATOM 1348 C CA . ALA A 1 88 ? 1.040 3.529 18.281 1.00 28.92 98 ALA A CA 1
ATOM 1349 C C . ALA A 1 88 ? 1.037 2.075 17.836 1.00 29.67 98 ALA A C 1
ATOM 1350 O O . ALA A 1 88 ? 0.639 1.202 18.625 1.00 32.01 98 ALA A O 1
ATOM 1357 N N . ILE A 1 89 ? 1.481 1.834 16.596 1.00 24.59 99 ILE A N 1
ATOM 1358 C CA . ILE A 1 89 ? 1.462 0.463 16.034 1.00 27.15 99 ILE A CA 1
ATOM 1359 C C . ILE A 1 89 ? 2.612 -0.418 16.558 1.00 26.35 99 ILE A C 1
ATOM 1360 O O . ILE A 1 89 ? 2.714 -1.589 16.134 1.00 31.56 99 ILE A O 1
ATOM 1376 N N . THR A 1 90 ? 3.463 0.116 17.437 1.00 28.77 100 THR A N 1
ATOM 1377 C CA . THR A 1 90 ? 4.512 -0.706 18.044 1.00 28.65 100 THR A CA 1
ATOM 1378 C C . THR A 1 90 ? 3.949 -1.712 19.055 1.00 29.93 100 THR A C 1
ATOM 1379 O O . THR A 1 90 ? 4.623 -2.691 19.408 1.00 32.27 100 THR A O 1
ATOM 1390 N N . GLN A 1 91 ? 2.724 -1.503 19.493 1.00 28.18 101 GLN A N 1
ATOM 1391 C CA . GLN A 1 91 ? 2.157 -2.372 20.545 1.00 34.81 101 GLN A CA 1
ATOM 1392 C C . GLN A 1 91 ? 1.039 -3.213 20.004 1.00 31.89 101 GLN A C 1
ATOM 1393 O O . GLN A 1 91 ? 0.095 -2.704 19.408 1.00 34.80 101 GLN A O 1
ATOM 1407 N N . ALA A 1 92 ? 1.133 -4.522 20.218 1.00 31.01 102 ALA A N 1
ATOM 1408 C CA . ALA A 1 92 ? 0.117 -5.445 19.706 1.00 32.01 102 ALA A CA 1
ATOM 1409 C C . ALA A 1 92 ? -1.335 -5.112 20.061 1.00 32.90 102 ALA A C 1
ATOM 1410 O O . ALA A 1 92 ? -2.200 -5.234 19.191 1.00 34.19 102 ALA A O 1
ATOM 1417 N N . PRO A 1 93 ? -1.638 -4.739 21.328 1.00 36.74 103 PRO A N 1
ATOM 1418 C CA . PRO A 1 93 ? -3.057 -4.435 21.570 1.00 35.65 103 PRO A CA 1
ATOM 1419 C C . PRO A 1 93 ? -3.516 -3.263 20.684 1.00 34.63 103 PRO A C 1
ATOM 1420 O O . PRO A 1 93 ? -4.662 -3.284 20.300 1.00 33.88 103 PRO A O 1
ATOM 1431 N N . ASN A 1 94 ? -2.665 -2.257 20.435 1.00 30.09 104 ASN A N 1
ATOM 1432 C CA . ASN A 1 94 ? -3.111 -1.106 19.609 1.00 29.75 104 ASN A CA 1
ATOM 1433 C C . ASN A 1 94 ? -3.368 -1.543 18.162 1.00 29.74 104 ASN A C 1
ATOM 1434 O O . ASN A 1 94 ? -4.320 -1.106 17.527 1.00 27.35 104 ASN A O 1
ATOM 1445 N N . ARG A 1 95 ? -2.463 -2.351 17.619 1.00 30.76 105 ARG A N 1
ATOM 1446 C CA . ARG A 1 95 ? -2.659 -2.862 16.250 1.00 35.74 105 ARG A CA 1
ATOM 1447 C C . ARG A 1 95 ? -3.969 -3.522 16.099 1.00 35.67 105 ARG A C 1
ATOM 1448 O O . ARG A 1 95 ? -4.656 -3.306 15.102 1.00 36.35 105 ARG A O 1
ATOM 1469 N N . GLU A 1 96 ? -4.338 -4.321 17.103 1.00 35.23 106 GLU A N 1
ATOM 1470 C CA . GLU A 1 96 ? -5.621 -4.953 17.107 1.00 36.57 106 GLU A CA 1
ATOM 1471 C C . GLU A 1 96 ? -6.807 -3.983 17.204 1.00 38.97 106 GLU A C 1
ATOM 1472 O O . GLU A 1 96 ? -7.765 -4.105 16.442 1.00 36.97 106 GLU A O 1
ATOM 1484 N N . PHE A 1 97 ? -6.768 -3.022 18.109 1.00 31.42 107 PHE A N 1
ATOM 1485 C CA . PHE A 1 97 ? -7.884 -2.063 18.230 1.00 32.87 107 PHE A CA 1
ATOM 1486 C C . PHE A 1 97 ? -8.072 -1.350 16.882 1.00 35.12 107 PHE A C 1
ATOM 1487 O O . PHE A 1 97 ? -9.165 -1.118 16.441 1.00 35.43 107 PHE A O 1
ATOM 1504 N N . LEU A 1 98 ? -6.984 -0.897 16.289 1.00 32.06 108 LEU A N 1
ATOM 1505 C CA . LEU A 1 98 ? -7.109 -0.110 15.064 1.00 30.69 108 LEU A CA 1
ATOM 1506 C C . LEU A 1 98 ? -7.692 -0.943 13.900 1.00 33.51 108 LEU A C 1
ATOM 1507 O O . LEU A 1 98 ? -8.661 -0.549 13.223 1.00 30.62 108 LEU A O 1
ATOM 1523 N N . LYS A 1 99 ? -7.097 -2.107 13.686 1.00 33.69 109 LYS A N 1
ATOM 1524 C CA . LYS A 1 99 ? -7.466 -2.976 12.557 1.00 35.46 109 LYS A CA 1
ATOM 1525 C C . LYS A 1 99 ? -8.887 -3.441 12.613 1.00 43.30 109 LYS A C 1
ATOM 1526 O O . LYS A 1 99 ? -9.545 -3.568 11.585 1.00 42.44 109 LYS A O 1
ATOM 1545 N N . GLN A 1 100 ? -9.339 -3.752 13.831 1.00 45.14 110 GLN A N 1
ATOM 1546 C CA . GLN A 1 100 ? -10.606 -4.379 14.041 1.00 43.37 110 GLN A CA 1
ATOM 1547 C C . GLN A 1 100 ? -11.744 -3.397 14.327 1.00 43.69 110 GLN A C 1
ATOM 1548 O O . GLN A 1 100 ? -12.892 -3.808 14.307 1.00 41.80 110 GLN A O 1
ATOM 1562 N N . ARG A 1 101 ? -11.447 -2.111 14.580 1.00 30.24 111 ARG A N 1
ATOM 1563 C CA . ARG A 1 101 ? -12.509 -1.145 14.930 1.00 32.81 111 ARG A CA 1
ATOM 1564 C C . ARG A 1 101 ? -12.714 0.047 13.928 1.00 32.09 111 ARG A C 1
ATOM 1565 O O . ARG A 1 101 ? -13.364 1.027 14.245 1.00 29.63 111 ARG A O 1
ATOM 1586 N N . GLY A 1 102 ? -12.177 -0.070 12.740 1.00 30.72 112 GLY A N 1
ATOM 1587 C CA . GLY A 1 102 ? -12.509 0.892 11.690 1.00 37.59 112 GLY A CA 1
ATOM 1588 C C . GLY A 1 102 ? -11.598 0.686 10.492 1.00 37.28 112 GLY A C 1
ATOM 1589 O O . GLY A 1 102 ? -11.025 -0.386 10.317 1.00 37.52 112 GLY A O 1
ATOM 1593 N N . ILE A 1 103 ? -11.473 1.732 9.674 1.00 30.73 113 ILE A N 1
ATOM 1594 C CA . ILE A 1 103 ? -10.674 1.718 8.464 1.00 33.53 113 ILE A CA 1
ATOM 1595 C C . ILE A 1 103 ? -9.338 2.383 8.717 1.00 35.08 113 ILE A C 1
ATOM 1596 O O . ILE A 1 103 ? -9.336 3.549 9.078 1.00 30.87 113 ILE A O 1
ATOM 1612 N N . VAL A 1 104 ? -8.231 1.678 8.502 1.00 29.18 114 VAL A N 1
ATOM 1613 C CA . VAL A 1 104 ? -6.897 2.209 8.810 1.00 26.97 114 VAL A CA 1
ATOM 1614 C C . VAL A 1 104 ? -6.201 2.633 7.519 1.00 31.93 114 VAL A C 1
ATOM 1615 O O . VAL A 1 104 ? -6.185 1.877 6.531 1.00 33.79 114 VAL A O 1
ATOM 1628 N N . VAL A 1 105 ? -5.676 3.869 7.519 1.00 29.56 115 VAL A N 1
ATOM 1629 C CA . VAL A 1 105 ? -4.981 4.413 6.350 1.00 31.87 115 VAL A CA 1
ATOM 1630 C C . VAL A 1 105 ? -3.562 4.804 6.756 1.00 29.49 115 VAL A C 1
ATOM 1631 O O . VAL A 1 105 ? -3.367 5.577 7.733 1.00 29.72 115 VAL A O 1
ATOM 1644 N N . TYR A 1 106 ? -2.586 4.243 6.044 1.00 32.11 116 TYR A N 1
ATOM 1645 C CA . TYR A 1 106 ? -1.178 4.517 6.281 1.00 28.75 116 TYR A CA 1
ATOM 1646 C C . TYR A 1 106 ? -0.736 5.627 5.322 1.00 25.91 116 TYR A C 1
ATOM 1647 O O . TYR A 1 106 ? -0.770 5.473 4.066 1.00 29.35 116 TYR A O 1
ATOM 1665 N N . LEU A 1 107 ? -0.347 6.740 5.939 1.00 26.23 117 LEU A N 1
ATOM 1666 C CA . LEU A 1 107 ? 0.254 7.872 5.209 1.00 32.72 117 LEU A CA 1
ATOM 1667 C C . LEU A 1 107 ? 1.776 7.642 5.080 1.00 28.35 117 LEU A C 1
ATOM 1668 O O . LEU A 1 107 ? 2.586 8.166 5.886 1.00 27.62 117 LEU A O 1
ATOM 1684 N N . TYR A 1 108 ? 2.155 6.940 4.036 1.00 31.38 118 TYR A N 1
ATOM 1685 C CA . TYR A 1 108 ? 3.555 6.663 3.801 1.00 45.53 118 TYR A CA 1
ATOM 1686 C C . TYR A 1 108 ? 4.243 7.964 3.509 1.00 38.29 118 TYR A C 1
ATOM 1687 O O . TYR A 1 108 ? 3.832 8.703 2.635 1.00 35.46 118 TYR A O 1
ATOM 1705 N N . THR A 1 109 ? 5.285 8.246 4.260 1.00 33.35 119 THR A N 1
ATOM 1706 C CA . THR A 1 109 ? 5.987 9.497 4.152 1.00 30.26 119 THR A CA 1
ATOM 1707 C C . THR A 1 109 ? 7.486 9.231 4.131 1.00 34.56 119 THR A C 1
ATOM 1708 O O . THR A 1 109 ? 8.016 8.592 5.086 1.00 32.41 119 THR A O 1
ATOM 1719 N N . PRO A 1 110 ? 8.179 9.732 3.109 1.00 35.17 120 PRO A N 1
ATOM 1720 C CA . PRO A 1 110 ? 9.634 9.572 3.042 1.00 39.19 120 PRO A CA 1
ATOM 1721 C C . PRO A 1 110 ? 10.363 10.252 4.205 1.00 40.33 120 PRO A C 1
ATOM 1722 O O . PRO A 1 110 ? 9.877 11.250 4.758 1.00 36.74 120 PRO A O 1
ATOM 1733 N N . VAL A 1 111 ? 11.546 9.740 4.549 1.00 39.47 121 VAL A N 1
ATOM 1734 C CA . VAL A 1 111 ? 12.249 10.274 5.706 1.00 37.64 121 VAL A CA 1
ATOM 1735 C C . VAL A 1 111 ? 12.537 11.766 5.507 1.00 39.53 121 VAL A C 1
ATOM 1736 O O . VAL A 1 111 ? 12.491 12.551 6.461 1.00 33.50 121 VAL A O 1
ATOM 1749 N N . GLU A 1 112 ? 12.863 12.130 4.257 1.00 38.17 122 GLU A N 1
ATOM 1750 C CA . GLU A 1 112 ? 13.228 13.518 3.943 1.00 40.33 122 GLU A CA 1
ATOM 1751 C C . GLU A 1 112 ? 12.126 14.453 4.397 1.00 38.29 122 GLU A C 1
ATOM 1752 O O . GLU A 1 112 ? 12.383 15.457 5.037 1.00 34.07 122 GLU A O 1
ATOM 1764 N N . LEU A 1 113 ? 10.892 14.090 4.097 1.00 36.46 123 LEU A N 1
ATOM 1765 C CA . LEU A 1 113 ? 9.751 14.903 4.464 1.00 37.89 123 LEU A CA 1
ATOM 1766 C C . LEU A 1 113 ? 9.445 14.809 5.940 1.00 36.01 123 LEU A C 1
ATOM 1767 O O . LEU A 1 113 ? 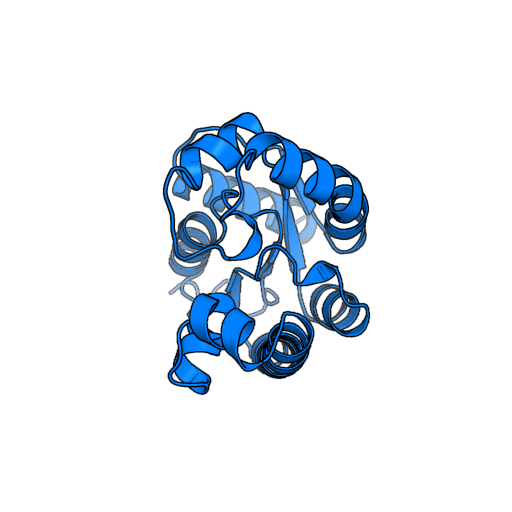9.098 15.831 6.555 1.00 29.79 123 LEU A O 1
ATOM 1783 N N . GLN A 1 114 ? 9.621 13.633 6.561 1.00 30.31 124 GLN A N 1
ATOM 1784 C CA . GLN A 1 114 ? 9.476 13.536 8.018 1.00 31.64 124 GLN A CA 1
ATOM 1785 C C . GLN A 1 114 ? 10.416 14.536 8.766 1.00 25.80 124 GLN A C 1
ATOM 1786 O O . GLN A 1 114 ? 10.033 15.187 9.699 1.00 28.80 124 GLN A O 1
ATOM 1800 N N . LEU A 1 115 ? 11.645 14.569 8.293 1.00 31.22 125 LEU A N 1
ATOM 1801 C CA . LEU A 1 115 ? 12.700 15.431 8.789 1.00 31.92 125 LEU A CA 1
ATOM 1802 C C . LEU A 1 115 ? 12.333 16.905 8.663 1.00 33.00 125 LEU A C 1
ATOM 1803 O O . LEU A 1 115 ? 12.474 17.649 9.616 1.00 29.27 125 LEU A O 1
ATOM 1819 N N . GLN A 1 116 ? 11.839 17.313 7.490 1.00 29.08 126 GLN A N 1
ATOM 1820 C CA . GLN A 1 116 ? 11.467 18.701 7.295 1.00 30.61 126 GLN A CA 1
ATOM 1821 C C . GLN A 1 116 ? 10.348 19.101 8.215 1.00 31.98 126 GLN A C 1
ATOM 1822 O O . GLN A 1 116 ? 10.412 20.133 8.850 1.00 29.92 126 GLN A O 1
ATOM 1836 N N . ARG A 1 117 ? 9.307 18.268 8.273 1.00 29.13 127 ARG A N 1
ATOM 1837 C CA . ARG A 1 117 ? 8.121 18.583 9.068 1.00 30.84 127 ARG A CA 1
ATOM 1838 C C . ARG A 1 117 ? 8.285 18.523 10.609 1.00 28.31 127 ARG A C 1
ATOM 1839 O O . ARG A 1 117 ? 7.477 19.150 11.334 1.00 27.21 127 ARG A O 1
ATOM 1860 N N . THR A 1 118 ? 9.331 17.843 11.088 1.00 30.05 128 THR A N 1
ATOM 1861 C CA . THR A 1 118 ? 9.667 17.777 12.516 1.00 30.04 128 THR A CA 1
ATOM 1862 C C . THR A 1 118 ? 10.900 18.603 12.907 1.00 30.20 128 THR A C 1
ATOM 1863 O O . THR A 1 118 ? 11.379 18.548 14.024 1.00 30.58 128 THR A O 1
ATOM 1874 N N . TYR A 1 119 ? 11.365 19.430 11.972 1.00 30.39 129 TYR A N 1
ATOM 1875 C CA . TYR A 1 119 ? 12.560 20.239 12.169 1.00 31.20 129 TYR A CA 1
ATOM 1876 C C . TYR A 1 119 ? 12.437 21.111 13.410 1.00 32.12 129 TYR A C 1
ATOM 1877 O O . TYR A 1 119 ? 11.532 21.888 13.501 1.00 32.53 129 TYR A O 1
ATOM 1895 N N . ARG A 1 120 ? 13.359 20.937 14.334 1.00 32.90 130 ARG A N 1
ATOM 1896 C CA . ARG A 1 120 ? 13.381 21.676 15.621 1.00 34.33 130 ARG A CA 1
ATOM 1897 C C . ARG A 1 120 ? 12.067 21.658 16.399 1.00 34.26 130 ARG A C 1
ATOM 1898 O O . ARG A 1 120 ? 11.791 22.538 17.198 1.00 35.77 130 ARG A O 1
ATOM 1919 N N . ASP A 1 121 ? 11.287 20.597 16.239 1.00 33.06 131 ASP A N 1
ATOM 1920 C CA . ASP A 1 121 ? 10.087 20.384 17.064 1.00 33.60 131 ASP A CA 1
ATOM 1921 C C . ASP A 1 121 ? 10.511 19.686 18.371 1.00 34.24 131 ASP A C 1
ATOM 1922 O O . ASP A 1 121 ? 10.737 18.451 18.390 1.00 33.48 131 ASP A O 1
ATOM 1931 N N . LYS A 1 122 ? 10.589 20.452 19.448 1.00 35.99 132 LYS A N 1
ATOM 1932 C CA . LYS A 1 122 ? 11.013 19.866 20.747 1.00 37.11 132 LYS A CA 1
ATOM 1933 C C . LYS A 1 122 ? 9.937 18.989 21.401 1.00 37.41 132 LYS A C 1
ATOM 1934 O O . LYS A 1 122 ? 10.231 18.323 22.418 1.00 38.36 132 LYS A O 1
ATOM 1953 N N . ASN A 1 123 ? 8.718 19.003 20.866 1.00 37.17 133 ASN A N 1
ATOM 1954 C CA . ASN A 1 123 ? 7.665 18.157 21.426 1.00 38.08 133 ASN A CA 1
ATOM 1955 C C . ASN A 1 123 ? 7.731 16.676 21.009 1.00 36.80 133 ASN A C 1
ATOM 1956 O O . ASN A 1 123 ? 6.893 15.940 21.440 1.00 37.86 133 ASN A O 1
ATOM 1967 N N . ARG A 1 124 ? 8.729 16.266 20.218 1.00 35.07 134 ARG A N 1
ATOM 1968 C CA . ARG A 1 124 ? 8.876 14.869 19.767 1.00 34.28 134 ARG A CA 1
ATOM 1969 C C . ARG A 1 124 ? 10.032 14.242 20.546 1.00 34.67 134 ARG A C 1
ATOM 1970 O O . ARG A 1 124 ? 11.167 14.380 20.145 1.00 34.17 134 ARG A O 1
ATOM 1991 N N . PRO A 1 125 ? 9.751 13.592 21.687 1.00 36.10 135 PRO A N 1
ATOM 1992 C CA . PRO A 1 125 ? 10.881 13.182 22.535 1.00 37.06 135 PRO A CA 1
ATOM 1993 C C . PRO A 1 125 ? 11.851 12.285 21.807 1.00 36.41 135 PRO A C 1
ATOM 1994 O O . PRO A 1 125 ? 13.030 12.377 22.053 1.00 37.16 135 PRO A O 1
ATOM 2005 N N . LEU A 1 126 ? 11.383 11.428 20.893 1.00 35.55 136 LEU A N 1
ATOM 2006 C CA . LEU A 1 126 ? 12.331 10.471 20.328 1.00 36.07 136 LEU A CA 1
ATOM 2007 C C . LEU A 1 126 ? 13.303 11.171 19.394 1.00 34.93 136 LEU A C 1
ATOM 2008 O O . LEU A 1 126 ? 14.323 10.613 19.043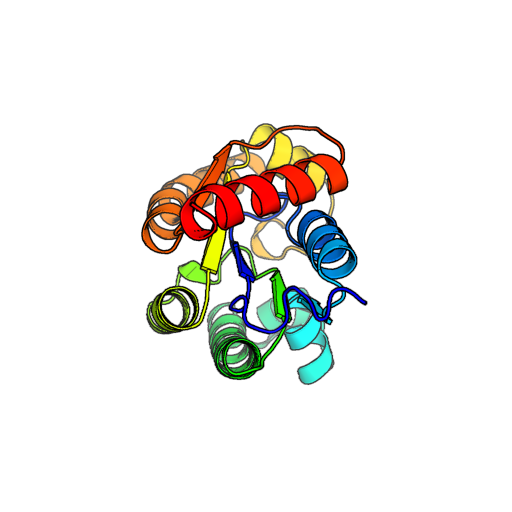 1.00 35.68 136 LEU A O 1
ATOM 2024 N N . LEU A 1 127 ? 13.011 12.395 18.977 1.00 33.92 137 LEU A N 1
ATOM 2025 C CA . LEU A 1 127 ? 13.901 13.062 17.994 1.00 33.65 137 LEU A CA 1
ATOM 2026 C C . LEU A 1 127 ? 14.825 14.047 18.642 1.00 39.11 137 LEU A C 1
ATOM 2027 O O . LEU A 1 127 ? 15.529 14.803 17.927 1.00 37.79 137 LEU A O 1
ATOM 2043 N N . GLN A 1 128 ? 14.821 14.098 19.968 1.00 35.97 138 GLN A N 1
ATOM 2044 C CA . GLN A 1 128 ? 15.719 15.035 20.662 1.00 39.28 138 GLN A CA 1
ATOM 2045 C C . GLN A 1 128 ? 17.077 14.369 20.771 1.00 44.44 138 GLN A C 1
ATOM 2046 O O . GLN A 1 128 ? 17.533 14.019 21.877 1.00 41.87 138 GLN A O 1
ATOM 2060 N N . VAL A 1 129 ? 17.709 14.185 19.609 1.00 43.10 139 VAL A N 1
ATOM 2061 C CA . VAL A 1 129 ? 18.950 13.389 19.509 1.00 45.30 139 VAL A CA 1
ATOM 2062 C C . VAL A 1 129 ? 19.900 14.104 18.538 1.00 46.57 139 VAL A C 1
ATOM 2063 O O . VAL A 1 129 ? 19.473 14.995 17.833 1.00 45.22 139 VAL A O 1
ATOM 2076 N N . GLU A 1 130 ? 21.171 13.702 18.496 1.00 55.44 140 GLU A N 1
ATOM 2077 C CA . GLU A 1 130 ? 22.143 14.404 17.682 1.00 61.05 140 GLU A CA 1
ATOM 2078 C C . GLU A 1 130 ? 21.861 14.219 16.201 1.00 59.62 140 GLU A C 1
ATOM 2079 O O . GLU A 1 130 ? 22.088 15.140 15.415 1.00 60.75 140 GLU A O 1
ATOM 2091 N N . ASN A 1 131 ? 21.350 13.035 15.838 1.00 55.78 141 ASN A N 1
ATOM 2092 C CA . ASN A 1 131 ? 21.070 12.665 14.434 1.00 50.70 141 ASN A CA 1
ATOM 2093 C C . ASN A 1 131 ? 19.617 12.255 14.240 1.00 45.86 141 ASN A C 1
ATOM 2094 O O . ASN A 1 131 ? 19.303 11.049 14.164 1.00 47.46 141 ASN A O 1
ATOM 2105 N N . PRO A 1 132 ? 18.718 13.241 14.188 1.00 47.29 142 PRO A N 1
ATOM 2106 C CA . PRO A 1 132 ? 17.315 12.846 14.047 1.00 52.19 142 PRO A CA 1
ATOM 2107 C C . PRO A 1 132 ? 17.017 12.124 12.712 1.00 44.89 142 PRO A C 1
ATOM 2108 O O . PRO A 1 132 ? 16.090 11.339 12.644 1.00 39.60 142 PRO A O 1
ATOM 2119 N N . GLU A 1 133 ? 17.795 12.372 11.665 1.00 41.40 143 GLU A N 1
ATOM 2120 C CA . GLU A 1 133 ? 17.508 11.722 10.403 1.00 54.40 143 GLU A CA 1
ATOM 2121 C C . GLU A 1 133 ? 17.725 10.226 10.554 1.00 54.37 143 GLU A C 1
ATOM 2122 O O . GLU A 1 133 ? 16.899 9.422 10.144 1.00 43.70 143 GLU A O 1
ATOM 2134 N N . GLN A 1 134 ? 18.838 9.845 11.148 1.00 45.66 144 GLN A N 1
ATOM 2135 C CA . GLN A 1 134 ? 19.126 8.416 11.279 1.00 48.77 144 GLN A CA 1
ATOM 2136 C C . GLN A 1 134 ? 18.046 7.776 12.153 1.00 44.45 144 GLN A C 1
ATOM 2137 O O . GLN A 1 134 ? 17.601 6.679 11.869 1.00 46.94 144 GLN A O 1
ATOM 2151 N N . LYS A 1 135 ? 17.587 8.496 13.177 1.00 48.95 145 LYS A N 1
ATOM 2152 C CA . LYS A 1 135 ? 16.579 7.981 14.102 1.00 39.75 145 LYS A CA 1
ATOM 2153 C C . LYS A 1 135 ? 15.282 7.688 13.360 1.00 39.80 145 LYS A C 1
ATOM 2154 O O . LYS A 1 135 ? 14.654 6.631 13.571 1.00 39.51 145 LYS A O 1
ATOM 2173 N N . LEU A 1 136 ? 14.842 8.640 12.543 1.00 37.62 146 LEU A N 1
ATOM 2174 C CA . LEU A 1 136 ? 13.630 8.471 11.747 1.00 39.90 146 LEU A CA 1
ATOM 2175 C C . LEU A 1 136 ? 13.789 7.290 10.810 1.00 40.85 146 LEU A C 1
ATOM 2176 O O . LEU A 1 136 ? 12.857 6.499 10.616 1.00 40.20 146 LEU A O 1
ATOM 2192 N N . ARG A 1 137 ? 14.979 7.161 10.249 1.00 38.90 147 ARG A N 1
ATOM 2193 C CA . ARG A 1 137 ? 15.256 6.075 9.310 1.00 39.64 147 ARG A CA 1
ATOM 2194 C C . ARG A 1 137 ? 15.171 4.739 10.054 1.00 40.37 147 ARG A C 1
ATOM 2195 O O . ARG A 1 137 ? 14.531 3.779 9.571 1.00 48.40 147 ARG A O 1
ATOM 2216 N N . ASP A 1 138 ? 15.811 4.663 11.224 1.00 43.51 148 ASP A N 1
ATOM 2217 C CA . ASP A 1 138 ? 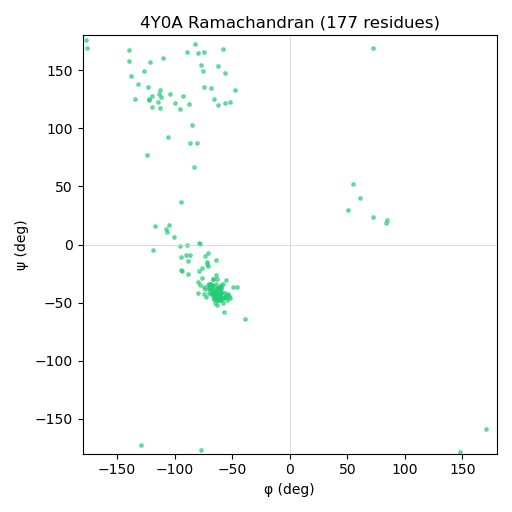15.804 3.446 12.024 1.00 43.17 148 ASP A CA 1
ATOM 2218 C C . ASP A 1 138 ? 14.376 3.062 12.431 1.00 40.20 148 ASP A C 1
ATOM 2219 O O . ASP A 1 138 ? 14.007 1.865 12.440 1.00 41.56 148 ASP A O 1
ATOM 2228 N N . LEU A 1 139 ? 13.593 4.064 12.787 1.00 37.10 149 LEU A N 1
ATOM 2229 C CA . LEU A 1 139 ? 12.238 3.865 13.224 1.00 37.12 149 LEU A CA 1
ATOM 2230 C C . LEU A 1 139 ? 11.390 3.354 12.087 1.00 41.22 149 LEU A C 1
ATOM 2231 O O . LEU A 1 139 ? 10.568 2.446 12.266 1.00 34.44 149 LEU A O 1
ATOM 2247 N N . LEU A 1 140 ? 11.590 3.937 10.908 1.00 37.09 150 LEU A N 1
ATOM 2248 C CA . LEU A 1 140 ? 10.837 3.533 9.738 1.00 35.07 150 LEU A CA 1
ATOM 2249 C C . LEU A 1 140 ? 11.151 2.080 9.355 1.00 37.04 150 LEU A C 1
ATOM 2250 O O . LEU A 1 140 ? 10.269 1.336 8.946 1.00 38.69 150 LEU A O 1
ATOM 2266 N N . LYS A 1 141 ? 12.407 1.679 9.496 1.00 40.65 151 LYS A N 1
ATOM 2267 C CA . LYS A 1 141 ? 12.791 0.337 9.119 1.00 47.69 151 LYS A CA 1
ATOM 2268 C C . LYS A 1 141 ? 12.004 -0.651 9.948 1.00 47.03 151 LYS A C 1
ATOM 2269 O O . LYS A 1 141 ? 11.569 -1.690 9.449 1.00 44.48 151 LYS A O 1
ATOM 2288 N N . ILE A 1 142 ? 11.792 -0.302 11.209 1.00 42.43 152 ILE A N 1
ATOM 2289 C CA . ILE A 1 142 ? 11.059 -1.173 12.135 1.00 44.42 152 ILE A CA 1
ATOM 2290 C C . ILE A 1 142 ? 9.550 -1.083 11.939 1.00 37.81 152 ILE A C 1
ATOM 2291 O O . ILE A 1 142 ? 8.817 -2.093 12.020 1.00 39.35 152 ILE A O 1
ATOM 2307 N N . ARG A 1 143 ? 9.066 0.123 11.742 1.00 35.13 153 ARG A N 1
ATOM 2308 C CA . ARG A 1 143 ? 7.638 0.367 11.817 1.00 35.92 153 ARG A CA 1
ATOM 2309 C C . ARG A 1 143 ? 6.891 0.321 10.486 1.00 32.18 153 ARG A C 1
ATOM 2310 O O . ARG A 1 143 ? 5.685 0.023 10.442 1.00 37.73 153 ARG A O 1
ATOM 2331 N N . ASP A 1 144 ? 7.615 0.516 9.397 1.00 35.86 154 ASP A N 1
ATOM 2332 C CA . ASP A 1 144 ? 6.978 0.412 8.080 1.00 34.02 154 ASP A CA 1
ATOM 2333 C C . ASP A 1 144 ? 6.198 -0.901 7.899 1.00 36.05 154 ASP A C 1
ATOM 2334 O O . ASP A 1 144 ? 5.050 -0.834 7.458 1.00 34.16 154 ASP A O 1
ATOM 2343 N N . PRO A 1 145 ? 6.774 -2.073 8.275 1.00 36.62 155 PRO A N 1
ATOM 2344 C CA . PRO A 1 145 ? 5.926 -3.251 8.075 1.00 38.13 155 PRO A CA 1
ATOM 2345 C C . PRO A 1 145 ? 4.690 -3.238 8.987 1.00 39.14 155 PRO A C 1
ATOM 2346 O O . PRO A 1 145 ? 3.665 -3.893 8.674 1.00 38.66 155 PRO A O 1
ATOM 2357 N N . LEU A 1 146 ? 4.818 -2.627 10.157 1.00 35.70 156 LEU A N 1
ATOM 2358 C CA . LEU A 1 146 ? 3.708 -2.605 11.090 1.00 35.34 156 LEU A CA 1
ATOM 2359 C C . LEU A 1 146 ? 2.625 -1.638 10.591 1.00 33.52 156 LEU A C 1
ATOM 2360 O O . LEU A 1 146 ? 1.449 -1.938 10.665 1.00 34.21 156 LEU A O 1
ATOM 2376 N N . TYR A 1 147 ? 3.034 -0.516 10.024 1.00 34.47 157 TYR A N 1
ATOM 2377 C CA . TYR A 1 147 ? 2.046 0.418 9.470 1.00 30.79 157 TYR A CA 1
ATOM 2378 C C . TYR A 1 147 ? 1.264 -0.294 8.359 1.00 33.06 157 TYR A C 1
ATOM 2379 O O . TYR A 1 147 ? 0.054 -0.220 8.288 1.00 34.28 157 TYR A O 1
ATOM 2397 N N . ARG A 1 148 ? 1.988 -0.994 7.495 1.00 33.25 158 ARG A N 1
ATOM 2398 C CA . ARG A 1 148 ? 1.363 -1.656 6.327 1.00 35.00 158 ARG A CA 1
ATOM 2399 C C . ARG A 1 148 ? 0.453 -2.811 6.762 1.00 37.20 158 ARG A C 1
ATOM 2400 O O . ARG A 1 148 ? -0.646 -3.044 6.168 1.00 37.92 158 ARG A O 1
ATOM 2421 N N . GLU A 1 149 ? 0.902 -3.565 7.781 1.00 37.35 159 GLU A N 1
ATOM 2422 C CA . GLU A 1 149 ? 0.106 -4.678 8.209 1.00 39.50 159 GLU A CA 1
ATOM 2423 C C . GLU A 1 149 ? -1.239 -4.220 8.800 1.00 39.34 159 GLU A C 1
ATOM 2424 O O . GLU A 1 149 ? -2.244 -4.861 8.560 1.00 41.33 159 GLU A O 1
ATOM 2436 N N . VAL A 1 150 ? -1.256 -3.136 9.592 1.00 37.52 160 VAL A N 1
ATOM 2437 C CA . VAL A 1 150 ? -2.517 -2.705 10.208 1.00 38.15 160 VAL A CA 1
ATOM 2438 C C . VAL A 1 150 ? -3.378 -1.995 9.126 1.00 38.03 160 VAL A C 1
ATOM 2439 O O . VAL A 1 150 ? -4.601 -1.984 9.202 1.00 39.78 160 VAL A O 1
ATOM 2452 N N . ALA A 1 151 ? -2.721 -1.397 8.151 1.00 37.31 161 ALA A N 1
ATOM 2453 C CA . ALA A 1 151 ? -3.474 -0.550 7.211 1.00 36.20 161 ALA A CA 1
ATOM 2454 C C . ALA A 1 151 ? -4.294 -1.305 6.220 1.00 38.27 161 ALA A C 1
ATOM 2455 O O . ALA A 1 151 ? -3.813 -2.260 5.561 1.00 41.84 161 ALA A O 1
ATOM 2462 N N . HIS A 1 152 ? -5.522 -0.818 6.066 1.00 36.66 162 HIS A N 1
ATOM 2463 C CA . HIS A 1 152 ? -6.374 -1.266 4.982 1.00 39.07 162 HIS A CA 1
ATOM 2464 C C . HIS A 1 152 ? -5.983 -0.621 3.693 1.00 40.78 162 HIS A C 1
ATOM 2465 O O . HIS A 1 152 ? -6.076 -1.215 2.660 1.00 44.85 162 HIS A O 1
ATOM 2479 N N . TYR A 1 153 ? -5.552 0.626 3.770 1.00 39.06 163 TYR A N 1
ATOM 2480 C CA . TYR A 1 153 ? -5.115 1.398 2.606 1.00 44.47 163 TYR A CA 1
ATOM 2481 C C . TYR A 1 153 ? -3.784 2.042 2.920 1.00 44.53 163 TYR A C 1
ATOM 2482 O O . TYR A 1 153 ? -3.599 2.541 4.008 1.00 37.63 163 TYR A O 1
ATOM 2500 N N . THR A 1 154 ? -2.856 2.032 1.965 1.00 46.52 164 THR A N 1
ATOM 2501 C CA . THR A 1 154 ? -1.628 2.820 2.124 1.00 45.85 164 THR A CA 1
ATOM 2502 C C . THR A 1 154 ? -1.583 3.809 0.985 1.00 45.76 164 THR A C 1
ATOM 2503 O O . THR A 1 154 ? -1.730 3.403 -0.209 1.00 53.13 164 THR A O 1
ATOM 2514 N N . ILE A 1 155 ? -1.408 5.076 1.312 1.00 43.59 165 ILE A N 1
ATOM 2515 C CA . ILE A 1 155 ? -1.208 6.113 0.318 1.00 60.09 165 ILE A CA 1
ATOM 2516 C C . ILE A 1 155 ? 0.209 6.695 0.452 1.00 50.71 165 ILE A C 1
ATOM 2517 O O . ILE A 1 155 ? 0.622 7.188 1.520 1.00 44.16 165 ILE A O 1
ATOM 2533 N N . GLU A 1 156 ? 0.943 6.602 -0.661 1.00 66.26 166 GLU A N 1
ATOM 2534 C CA . GLU A 1 156 ? 2.336 7.052 -0.761 1.00 65.64 166 GLU A CA 1
ATOM 2535 C C . GLU A 1 156 ? 2.346 8.533 -0.957 1.00 61.70 166 GLU A C 1
ATOM 2536 O O . GLU A 1 156 ? 2.399 9.005 -2.069 1.00 65.52 166 GLU A O 1
ATOM 2548 N N . THR A 1 157 ? 2.324 9.271 0.147 1.00 51.69 167 THR A N 1
ATOM 2549 C CA . THR A 1 157 ? 2.234 10.742 0.106 1.00 50.44 167 THR A CA 1
ATOM 2550 C C . THR A 1 157 ? 3.536 11.527 -0.242 1.00 55.02 167 THR A C 1
ATOM 2551 O O . THR A 1 157 ? 4.619 10.981 -0.454 1.00 56.16 167 THR A O 1
ATOM 2562 N N . ASN A 1 158 ? 3.432 12.840 -0.200 1.00 56.51 168 ASN A N 1
ATOM 2563 C CA . ASN A 1 158 ? 4.490 13.697 -0.694 1.00 62.42 168 ASN A CA 1
ATOM 2564 C C . ASN A 1 158 ? 4.027 15.094 -0.366 1.00 62.79 168 ASN A C 1
ATOM 2565 O O . ASN A 1 158 ? 2.869 15.264 0.026 1.00 62.26 168 ASN A O 1
ATOM 2576 N N . GLN A 1 159 ? 4.910 16.079 -0.513 1.00 70.10 169 GLN A N 1
ATOM 2577 C CA . GLN A 1 159 ? 4.579 17.482 -0.238 1.00 66.85 169 GLN A CA 1
ATOM 2578 C C . GLN A 1 159 ? 3.292 17.900 -0.997 1.00 67.73 169 GLN A C 1
ATOM 2579 O O . GLN A 1 159 ? 3.190 17.724 -2.201 1.00 66.65 169 GLN A O 1
ATOM 2593 N N . GLY A 1 160 ? 2.270 18.368 -0.284 1.00 73.62 170 GLY A N 1
ATOM 2594 C CA . GLY A 1 160 ? 1.040 18.785 -0.958 1.00 74.87 170 GLY A CA 1
ATOM 2595 C C . GLY A 1 160 ? -0.009 19.373 -0.033 1.00 77.08 170 GLY A C 1
ATOM 2596 O O . GLY A 1 160 ? 0.190 19.419 1.185 1.00 73.84 170 GLY A O 1
ATOM 2600 N N . ALA A 1 161 ? -1.117 19.842 -0.595 1.00 66.60 171 ALA A N 1
ATOM 2601 C CA . ALA A 1 161 ? -2.224 20.274 0.235 1.00 66.43 171 ALA A CA 1
ATOM 2602 C C . ALA A 1 161 ? -2.746 19.075 1.059 1.00 61.05 171 ALA A C 1
ATOM 2603 O O . ALA A 1 161 ? -3.183 18.086 0.514 1.00 59.63 171 ALA A O 1
ATOM 2610 N N . ALA A 1 162 ? -2.707 19.189 2.371 1.00 33.05 172 ALA A N 1
ATOM 2611 C CA . ALA A 1 162 ? -3.353 18.157 3.209 1.00 30.78 172 ALA A CA 1
ATOM 2612 C C . ALA A 1 162 ? -4.811 17.860 2.749 1.00 30.77 172 ALA A C 1
ATOM 2613 O O . ALA A 1 162 ? -5.257 16.688 2.808 1.00 29.91 172 ALA A O 1
ATOM 2620 N N . ARG A 1 163 ? -5.558 18.885 2.300 1.00 32.21 173 ARG A N 1
ATOM 2621 C CA . ARG A 1 163 ? -6.951 18.664 1.920 1.00 32.66 173 ARG A CA 1
ATOM 2622 C C . ARG A 1 163 ? -7.027 17.810 0.629 1.00 33.70 173 ARG A C 1
ATOM 2623 O O . ARG A 1 163 ? -7.953 17.000 0.500 1.00 33.23 173 ARG A O 1
ATOM 2644 N N . ASP A 1 164 ? -6.072 17.975 -0.282 1.00 35.54 174 ASP A N 1
ATOM 2645 C CA . ASP A 1 164 ? -6.030 17.121 -1.513 1.00 37.26 174 ASP A CA 1
ATOM 2646 C C . ASP A 1 164 ? -5.817 15.624 -1.129 1.00 35.47 174 ASP A C 1
ATOM 2647 O O . ASP A 1 164 ? -6.394 14.728 -1.703 1.00 35.97 174 ASP A O 1
ATOM 2656 N N . LEU A 1 165 ? -4.962 15.393 -0.141 1.00 33.90 175 LEU A N 1
ATOM 2657 C CA . LEU A 1 165 ? -4.706 14.030 0.324 1.00 33.04 175 LEU A CA 1
ATOM 2658 C C . LEU A 1 165 ? -5.966 13.467 1.034 1.00 31.30 175 LEU A C 1
ATOM 2659 O O . LEU A 1 165 ? -6.358 12.357 0.767 1.00 31.71 175 LEU A O 1
ATOM 2675 N N . ALA A 1 166 ? -6.636 14.261 1.867 1.00 30.04 176 ALA A N 1
ATOM 2676 C CA . ALA A 1 166 ? -7.899 13.873 2.448 1.00 29.32 176 ALA A CA 1
ATOM 2677 C C . ALA A 1 166 ? -8.958 13.473 1.413 1.00 30.36 176 ALA A C 1
ATOM 2678 O O . ALA A 1 166 ? -9.643 12.452 1.585 1.00 30.27 176 ALA A O 1
ATOM 2685 N N . GLN A 1 167 ? -9.073 14.242 0.346 1.00 31.83 177 GLN A N 1
ATOM 2686 C CA . GLN A 1 167 ?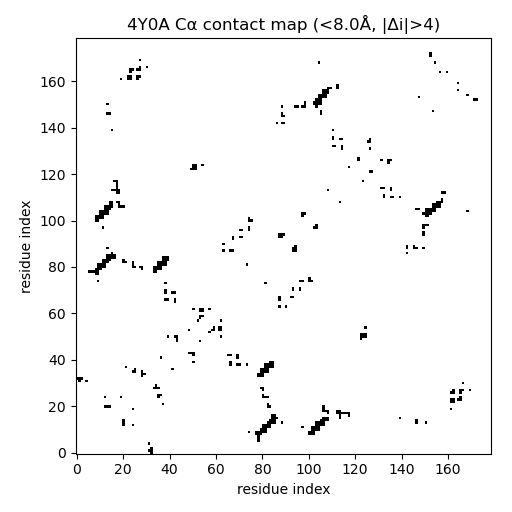 -10.008 13.913 -0.744 1.00 33.40 177 GLN A CA 1
ATOM 2687 C C . GLN A 1 167 ? -9.660 12.569 -1.350 1.00 33.94 177 GLN A C 1
ATOM 2688 O O . GLN A 1 167 ? -10.540 11.759 -1.632 1.00 34.32 177 GLN A O 1
ATOM 2702 N N . LYS A 1 168 ? -8.366 12.390 -1.577 1.00 34.51 178 LYS A N 1
ATOM 2703 C CA . LYS A 1 168 ? -7.870 11.169 -2.237 1.00 36.50 178 LYS A CA 1
ATOM 2704 C C . LYS A 1 168 ? -8.193 9.944 -1.352 1.00 34.93 178 LYS A C 1
ATOM 2705 O O . LYS A 1 168 ? -8.549 8.868 -1.835 1.00 36.23 178 LYS A O 1
ATOM 2724 N N . ILE A 1 169 ? -8.006 10.104 -0.059 1.00 33.09 179 ILE A N 1
ATOM 2725 C CA . ILE A 1 169 ? -8.261 9.011 0.874 1.00 33.38 179 ILE A CA 1
ATOM 2726 C C . ILE A 1 169 ? -9.750 8.645 0.848 1.00 32.74 179 ILE A C 1
ATOM 2727 O O . ILE A 1 169 ? -10.114 7.467 0.858 1.00 34.02 179 ILE A O 1
ATOM 2743 N N . LEU A 1 170 ? -10.602 9.663 0.864 1.00 31.92 180 LEU A N 1
ATOM 2744 C CA . LEU A 1 170 ? -12.030 9.433 0.840 1.00 32.35 180 LEU A CA 1
ATOM 2745 C C . LEU A 1 170 ? -12.449 8.738 -0.486 1.00 33.94 180 LEU A C 1
ATOM 2746 O O . LEU A 1 170 ? -13.280 7.839 -0.487 1.00 34.74 180 LEU A O 1
ATOM 2762 N N . GLN A 1 171 ? -11.882 9.165 -1.600 1.00 34.90 181 GLN A N 1
ATOM 2763 C CA . GLN A 1 171 ? -12.118 8.508 -2.877 1.00 37.05 181 GLN A CA 1
ATOM 2764 C C . GLN A 1 171 ? -11.722 7.020 -2.864 1.00 38.12 181 GLN A C 1
ATOM 2765 O O . GLN A 1 171 ? -12.486 6.147 -3.364 1.00 39.54 181 GLN A O 1
ATOM 2779 N N . LEU A 1 172 ? -10.532 6.749 -2.308 1.00 37.95 182 LEU A N 1
ATOM 2780 C CA . LEU A 1 172 ? -10.050 5.373 -2.170 1.00 39.74 182 LEU A CA 1
ATOM 2781 C C . LEU A 1 172 ? -11.017 4.514 -1.366 1.00 39.60 182 LEU A C 1
ATOM 2782 O O . LEU A 1 172 ? -11.372 3.416 -1.754 1.00 41.72 182 LEU A O 1
ATOM 2798 N N . ILE A 1 173 ? -11.404 5.020 -0.209 1.00 37.65 183 ILE A N 1
ATOM 2799 C CA . ILE A 1 173 ? -12.307 4.291 0.657 1.00 38.17 183 ILE A CA 1
ATOM 2800 C C . ILE A 1 173 ? -13.659 4.032 -0.050 1.00 38.92 183 ILE A C 1
ATOM 2801 O O . ILE A 1 173 ? -14.177 2.899 0.003 1.00 43.28 183 ILE A O 1
ATOM 2817 N N . LEU A 1 174 ? -14.241 5.036 -0.678 1.00 37.93 184 LEU A N 1
ATOM 2818 C CA . LEU A 1 174 ? -15.570 4.844 -1.242 1.00 39.96 184 LEU A CA 1
ATOM 2819 C C . LEU A 1 174 ? -15.568 4.043 -2.544 1.00 47.28 184 LEU A C 1
ATOM 2820 O O . LEU A 1 174 ? -16.589 3.439 -2.920 1.00 46.97 184 LEU A O 1
ATOM 2836 N N . SER A 1 175 ? -14.40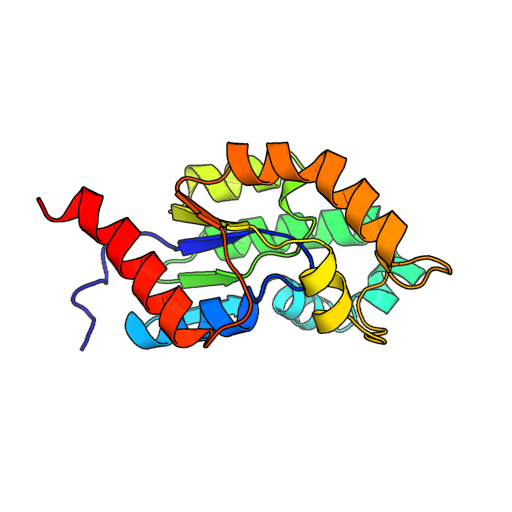0 4.008 -3.184 1.00 42.87 185 SER A N 1
ATOM 2837 C CA . SER A 1 175 ? -14.234 3.424 -4.484 1.00 52.50 185 SER A CA 1
ATOM 2838 C C . SER A 1 175 ? -14.701 1.973 -4.375 1.00 62.77 185 SER A C 1
ATOM 2839 O O . SER A 1 175 ? -15.629 1.555 -5.068 1.00 58.21 185 SER A O 1
ATOM 2847 N N . ASN A 1 176 ? -14.034 1.266 -3.460 1.00 81.25 186 ASN A N 1
ATOM 2848 C CA . ASN A 1 176 ? -14.415 -0.050 -2.964 1.00 95.12 186 ASN A CA 1
ATOM 2849 C C . ASN A 1 176 ? -15.920 -0.208 -2.780 1.00 77.06 186 ASN A C 1
ATOM 2850 O O . ASN A 1 176 ? -16.583 -0.980 -3.464 1.00 79.45 186 ASN A O 1
ATOM 2861 N N . LYS A 1 177 ? -16.444 0.595 -1.869 1.00 54.15 187 LYS A N 1
ATOM 2862 C CA . LYS A 1 177 ? -17.753 0.387 -1.265 1.00 47.08 187 LYS A CA 1
ATOM 2863 C C . LYS A 1 177 ? -19.034 0.771 -2.034 1.00 47.29 187 LYS A C 1
ATOM 2864 O O . LYS A 1 177 ? -20.119 0.250 -1.746 1.00 48.96 187 LYS A O 1
ATOM 2883 N N . LEU A 1 178 ? -18.917 1.676 -2.990 1.00 46.22 188 LEU A N 1
ATOM 2884 C CA . LEU A 1 178 ? -20.123 2.192 -3.663 1.00 46.88 188 LEU A CA 1
ATOM 2885 C C . LEU A 1 178 ? -20.547 1.377 -4.851 1.00 49.36 188 LEU A C 1
ATOM 2886 O O . LEU A 1 178 ? -21.657 1.575 -5.330 1.00 50.55 188 LEU A O 1
ATOM 2902 N N . LYS A 1 179 ? -19.688 0.489 -5.343 1.00 55.63 189 LYS A N 1
ATOM 2903 C CA . LYS A 1 179 ? -20.004 -0.223 -6.590 1.00 73.40 189 LYS A CA 1
ATOM 2904 C C . LYS A 1 179 ? -21.289 -1.052 -6.438 1.00 70.51 189 LYS A C 1
ATOM 2905 O O . LYS A 1 179 ? -21.936 -1.435 -7.421 1.00 69.65 189 LYS A O 1
#

InterPro domains:
  IPR000623 Shikimate kinase/Threonine synthase-like 1 [MF_00109] (8-174)
  IPR000623 Shikimate kinase/Threonine synthase-like 1 [cd00464] (10-158)
  IPR023000 Shikimate kinase, conserved site [PS01128] (64-89)
  IPR027417 P-loop containing nucleoside triphosphate hydrolase [G3DSA:3.40.50.300] (1-179)
  IPR027417 P-loop containing nucleoside triphosphate hydrolase [SSF52540] (10-173)
  IPR031322 Shikimate kinase/gluconokinase [PF01202] (17-173)

Solvent-accessible surface area: 9343 Å² total; per-residue (Å²): 178,36,151,86,52,103,122,19,54,10,0,0,0,1,0,10,18,7,2,19,17,56,77,3,0,146,63,0,3,109,35,2,62,32,97,18,28,27,0,35,99,10,0,41,145,79,40,69,23,69,13,40,116,0,32,125,125,56,27,73,110,12,9,22,79,85,0,29,108,9,0,63,79,0,4,66,89,172,45,1,0,0,0,2,4,10,6,0,1,39,62,48,63,0,51,90,38,0,73,137,85,15,13,0,1,0,0,51,0,51,9,123,17,1,53,110,95,9,173,176,48,146,66,62,32,34,12,88,72,184,85,44,67,82,65,2,112,72,21,24,173,109,12,30,76,42,2,96,95,0,15,83,40,48,24,113,12,100,153,55,56,23,88,77,23,0,68,109,1,19,114,72,0,31,56,101,107,133,219

Organism: Acinetobacter baumannii (strain AB307-0294) (NCBI:txid557600)

CATH classification: 3.40.50.300

Secondary structure (DSSP, 8-state):
--GGGTTSPPEEEE--TTS-HHHHHHHHHHHHT-EEEEHHHHHHHHHTS-HHHHHHHHHHHHHHHHHHHHHHHHTTSSSEEEEPPTTGGGSHHHHHHHHHHSEEEEEE--HHHHHHHTTT-TT-GGG-SS-HHHHHHHHHHHHHHHHHHH-SEEEE--SS-HHHHHHHHHHHHHHHHH-